Protein AF-U9U1D1-F1 (afdb_monomer_lite)

Foldseek 3Di:
DDDPPPPQDPVLVVLVCLLVLLQDPDPVSNLVSLVVLLVVLVVVDDPPAADAPVSLLVSLLSSLQSLLPDDDPDDDPVCVVVLLSSLSSLLSSLSNCLRYAQADEQVSLVSNVVSLVVLVVRQVVDPDDDVSSVVSSVSSVVSSVSRDYPCVCVVVCVVVVVVVVVVVVVVVVVVVVVVVVVVVVVVD

pLDDT: mean 71.26, std 18.59, range [31.02, 92.94]

Radius of gyration: 21.0 Å; chains: 1; bounding box: 55×70×43 Å

Organism: Rhizophagus irregularis (strain DAOM 181602 / DAOM 197198 / MUCL 43194) (NCBI:txid747089)

Sequence (188 aa):
MTSNIAILDPRSKKYHDILKLLADENCLAYNYALSETIRLMEDLVRPNERIEERHVIDFALKAAKSLSDYKWTHYNDSTIVQLELFLNAMSSVLCILSQSVDMIHSDTRVSLYKSVSKSWKVYRKSNYINANIMFRLREIRTCLRIIEDDQSNLENFVSTGSKVIETIYNVVNSEYLSALSSVTHVLN

Structure (mmCIF, N/CA/C/O backbone):
data_AF-U9U1D1-F1
#
_entry.id   AF-U9U1D1-F1
#
loop_
_atom_site.group_PDB
_atom_site.id
_atom_site.type_symbol
_atom_site.label_atom_id
_atom_site.label_alt_id
_atom_site.label_comp_id
_atom_site.label_asym_id
_atom_site.label_entity_id
_atom_site.label_seq_id
_atom_site.pdbx_PDB_ins_code
_atom_site.Cartn_x
_atom_site.Cartn_y
_atom_site.Cartn_z
_atom_site.occupancy
_atom_site.B_iso_or_equiv
_atom_site.auth_seq_id
_atom_site.auth_comp_id
_atom_site.auth_asym_id
_atom_site.auth_atom_id
_atom_site.pdbx_PDB_model_num
ATOM 1 N N . MET A 1 1 ? -37.366 -18.137 11.976 1.00 34.38 1 MET A N 1
ATOM 2 C CA . MET A 1 1 ? -36.183 -18.102 11.092 1.00 34.38 1 MET A CA 1
ATOM 3 C C . MET A 1 1 ? -36.099 -16.711 10.489 1.00 34.38 1 MET A C 1
ATOM 5 O O . MET A 1 1 ? -36.782 -16.432 9.517 1.00 34.38 1 MET A O 1
ATOM 9 N N . THR A 1 2 ? -35.366 -15.806 11.130 1.00 33.12 2 THR A N 1
ATOM 10 C CA . THR A 1 2 ? -35.134 -14.445 10.632 1.00 33.12 2 THR A CA 1
ATOM 11 C C . THR A 1 2 ? -33.755 -14.410 10.002 1.00 33.12 2 THR A C 1
ATOM 13 O O . THR A 1 2 ? -32.739 -14.471 10.690 1.00 33.12 2 THR A O 1
ATOM 16 N N . SER A 1 3 ? -33.740 -14.395 8.676 1.00 36.28 3 SER A N 1
ATOM 17 C CA . SER A 1 3 ? -32.545 -14.261 7.858 1.00 36.28 3 SER A CA 1
ATOM 18 C C . SER A 1 3 ? -31.899 -12.904 8.142 1.00 36.28 3 SER A C 1
ATOM 20 O O . SER A 1 3 ? -32.421 -11.870 7.730 1.00 36.28 3 SER A O 1
ATOM 22 N N . ASN A 1 4 ? -30.770 -12.904 8.852 1.00 36.38 4 ASN A N 1
ATOM 23 C CA . ASN A 1 4 ? -29.882 -11.749 8.954 1.00 36.38 4 ASN A CA 1
ATOM 24 C C . ASN A 1 4 ? -29.228 -11.523 7.586 1.00 36.38 4 ASN A C 1
ATOM 26 O O . ASN A 1 4 ? -28.117 -11.984 7.330 1.00 36.38 4 ASN A O 1
ATOM 30 N N . ILE A 1 5 ? -29.925 -10.833 6.685 1.00 41.53 5 ILE A N 1
ATOM 31 C CA . ILE A 1 5 ? -29.277 -10.211 5.534 1.00 41.53 5 ILE A CA 1
ATOM 32 C C . ILE A 1 5 ? -28.525 -9.014 6.108 1.00 41.53 5 ILE A C 1
ATOM 34 O O . ILE A 1 5 ? -29.099 -7.950 6.328 1.00 41.53 5 ILE A O 1
ATOM 38 N N . ALA A 1 6 ? -27.249 -9.224 6.430 1.00 45.34 6 ALA A N 1
ATOM 39 C CA . ALA A 1 6 ? -26.321 -8.144 6.704 1.00 45.34 6 ALA A CA 1
ATOM 40 C C . ALA A 1 6 ? -26.251 -7.285 5.437 1.00 45.34 6 ALA A C 1
ATOM 42 O O . ALA A 1 6 ? -25.592 -7.640 4.460 1.00 45.34 6 ALA A O 1
ATOM 43 N N . ILE A 1 7 ? -27.007 -6.190 5.424 1.00 42.88 7 ILE A N 1
ATOM 44 C CA . ILE A 1 7 ? -26.894 -5.153 4.407 1.00 42.88 7 ILE A CA 1
ATOM 45 C C . ILE A 1 7 ? -25.479 -4.596 4.578 1.00 42.88 7 ILE A C 1
ATOM 47 O O . ILE A 1 7 ? -25.229 -3.828 5.505 1.00 42.88 7 ILE A O 1
ATOM 51 N N . LEU A 1 8 ? -24.530 -5.048 3.749 1.00 46.59 8 LEU A N 1
ATOM 52 C CA . LEU A 1 8 ? -23.230 -4.394 3.649 1.00 46.59 8 LEU A CA 1
ATOM 53 C C . LEU A 1 8 ? -23.511 -2.932 3.303 1.00 46.59 8 LEU A C 1
ATOM 55 O O . LEU A 1 8 ? -24.065 -2.641 2.242 1.00 46.59 8 LEU A O 1
ATOM 59 N N . ASP A 1 9 ? -23.130 -2.031 4.204 1.00 58.59 9 ASP A N 1
ATOM 60 C CA . ASP A 1 9 ? -23.034 -0.601 3.935 1.00 58.59 9 ASP A CA 1
ATOM 61 C C . ASP A 1 9 ? -22.361 -0.410 2.557 1.00 58.59 9 ASP A C 1
ATOM 63 O O . ASP A 1 9 ? -21.303 -1.010 2.324 1.00 58.59 9 ASP A O 1
ATOM 67 N N . PRO A 1 10 ? -22.936 0.367 1.620 1.00 63.62 10 PRO A N 1
ATOM 68 C CA . PRO A 1 10 ? -22.348 0.621 0.305 1.00 63.62 10 PRO A CA 1
ATOM 69 C C . PRO A 1 10 ? -20.853 0.979 0.343 1.00 63.62 10 PRO A C 1
ATOM 71 O O . PRO A 1 10 ? -20.109 0.597 -0.564 1.00 63.62 10 PRO A O 1
ATOM 74 N N . ARG A 1 11 ? -20.386 1.649 1.410 1.00 68.75 11 ARG A N 1
ATOM 75 C CA . ARG A 1 11 ? -18.957 1.934 1.627 1.00 68.75 11 ARG A CA 1
ATOM 76 C C . ARG A 1 11 ? -18.140 0.684 1.943 1.00 68.75 11 ARG A C 1
ATOM 78 O O . ARG A 1 11 ? -17.070 0.496 1.371 1.00 68.75 11 ARG A O 1
ATOM 85 N N . SER A 1 12 ? -18.659 -0.200 2.792 1.00 72.44 12 SER A N 1
ATOM 86 C CA . SER A 1 12 ? -17.999 -1.462 3.152 1.00 72.44 12 SER A CA 1
ATOM 87 C C . SER A 1 12 ? -17.825 -2.394 1.949 1.00 72.44 12 SER A C 1
ATOM 89 O O . SER A 1 12 ? -16.756 -2.981 1.773 1.00 72.44 12 SER A O 1
ATOM 91 N N . LYS A 1 13 ? -18.829 -2.459 1.061 1.00 80.06 13 LYS A N 1
ATOM 92 C CA . LYS A 1 13 ? -18.725 -3.198 -0.203 1.00 80.06 13 LYS A CA 1
ATOM 93 C C . LYS A 1 13 ? -17.635 -2.604 -1.096 1.00 80.06 13 LYS A C 1
ATOM 95 O O . LYS A 1 13 ? -16.785 -3.337 -1.590 1.00 80.06 13 LYS A O 1
ATOM 100 N N . LYS A 1 14 ? -17.610 -1.274 -1.231 1.00 85.38 14 LYS A N 1
ATOM 101 C CA . LYS A 1 14 ? -16.593 -0.573 -2.023 1.00 85.38 14 LYS A CA 1
ATOM 102 C C . LYS A 1 14 ? -15.170 -0.846 -1.519 1.00 85.38 14 LYS A C 1
ATOM 104 O O . LYS A 1 14 ? -14.284 -1.106 -2.327 1.00 85.38 14 LYS A O 1
ATOM 109 N N . TYR A 1 15 ? -14.946 -0.829 -0.205 1.00 85.81 15 TYR A N 1
ATOM 110 C CA . TYR A 1 15 ? -13.643 -1.163 0.381 1.00 85.81 15 TYR A CA 1
ATOM 111 C C . TYR A 1 15 ? -13.229 -2.605 0.099 1.00 85.81 15 TYR A C 1
ATOM 113 O O . TYR A 1 15 ? -12.082 -2.853 -0.272 1.00 85.81 15 TYR A O 1
ATOM 121 N N . HIS A 1 16 ? -14.159 -3.552 0.225 1.00 85.75 16 HIS A N 1
ATOM 122 C CA . HIS A 1 16 ? -13.892 -4.953 -0.078 1.00 85.75 16 HIS A CA 1
ATOM 123 C C . HIS A 1 16 ? -13.504 -5.166 -1.549 1.00 85.75 16 HIS A C 1
ATOM 125 O O . HIS A 1 16 ? -12.510 -5.836 -1.831 1.00 85.75 16 HIS A O 1
ATOM 131 N N . ASP A 1 17 ? -14.243 -4.549 -2.475 1.00 87.94 17 ASP A N 1
ATOM 132 C CA . ASP A 1 17 ? -13.982 -4.655 -3.912 1.00 87.94 17 ASP A CA 1
ATOM 133 C C . ASP A 1 17 ? -12.592 -4.098 -4.268 1.00 87.94 17 ASP A C 1
ATOM 135 O O . ASP A 1 17 ? -11.840 -4.731 -5.007 1.00 87.94 17 ASP A O 1
ATOM 139 N N . ILE A 1 18 ? -12.195 -2.964 -3.679 1.00 90.06 18 ILE A N 1
ATOM 140 C CA . ILE A 1 18 ? -10.867 -2.371 -3.904 1.00 90.06 18 ILE A CA 1
ATOM 141 C C . ILE A 1 18 ? -9.751 -3.263 -3.358 1.00 90.06 18 ILE A C 1
ATOM 143 O O . ILE A 1 18 ? -8.759 -3.478 -4.050 1.00 90.06 18 ILE A O 1
ATOM 147 N N . LEU A 1 19 ? -9.904 -3.820 -2.151 1.00 88.44 19 LEU A N 1
ATOM 148 C CA . LEU A 1 19 ? -8.907 -4.735 -1.581 1.00 88.44 19 LEU A CA 1
ATOM 149 C C . LEU A 1 19 ? -8.706 -5.974 -2.455 1.00 88.44 19 LEU A C 1
ATOM 151 O O . LEU A 1 19 ? -7.576 -6.423 -2.630 1.00 88.44 19 LEU A O 1
ATOM 155 N N . LYS A 1 20 ? -9.787 -6.504 -3.034 1.00 88.44 20 LYS A N 1
ATOM 156 C CA . LYS A 1 20 ? -9.706 -7.634 -3.961 1.00 88.44 20 LYS A CA 1
ATOM 157 C C . LYS A 1 20 ? -8.903 -7.275 -5.213 1.00 88.44 20 LYS A C 1
ATOM 159 O O . LYS A 1 20 ? -8.076 -8.069 -5.643 1.00 88.44 20 LYS A O 1
ATOM 164 N N . LEU A 1 21 ? -9.112 -6.078 -5.761 1.00 87.62 21 LEU A N 1
ATOM 165 C CA . LEU A 1 21 ? -8.389 -5.599 -6.942 1.00 87.62 21 LEU A CA 1
ATOM 166 C C . LEU A 1 21 ? -6.920 -5.248 -6.638 1.00 87.62 21 LEU A C 1
ATOM 168 O O . LEU A 1 21 ? -6.070 -5.396 -7.509 1.00 87.62 21 LEU A O 1
ATOM 172 N N . LEU A 1 22 ? -6.588 -4.844 -5.404 1.00 85.00 22 LEU A N 1
ATOM 173 C CA . LEU A 1 22 ? -5.195 -4.661 -4.962 1.00 85.00 22 LEU A CA 1
ATOM 174 C C . LEU A 1 22 ? -4.413 -5.981 -4.872 1.00 85.00 22 LEU A C 1
ATOM 176 O O . LEU A 1 22 ? -3.184 -5.953 -4.891 1.00 85.00 22 LEU A O 1
ATOM 180 N N . ALA A 1 23 ? -5.106 -7.116 -4.764 1.00 81.38 23 ALA A N 1
ATOM 181 C CA . ALA A 1 23 ? -4.510 -8.450 -4.788 1.00 81.38 23 ALA A CA 1
ATOM 182 C C . ALA A 1 23 ? -4.478 -9.074 -6.198 1.00 81.38 23 ALA A C 1
ATOM 184 O O . ALA A 1 23 ? -3.972 -10.183 -6.355 1.00 81.38 23 ALA A O 1
ATOM 185 N N . ASP A 1 24 ? -5.031 -8.392 -7.205 1.00 78.62 24 ASP A N 1
ATOM 186 C CA . ASP A 1 24 ? -5.098 -8.885 -8.579 1.00 78.62 24 ASP A CA 1
ATOM 187 C C . ASP A 1 24 ? -3.742 -8.724 -9.289 1.00 78.62 24 ASP A C 1
ATOM 189 O O . ASP A 1 24 ? -3.047 -7.717 -9.134 1.00 78.62 24 ASP A O 1
ATOM 193 N N . GLU A 1 25 ? -3.362 -9.718 -10.090 1.00 73.81 25 GLU A N 1
ATOM 194 C CA . GLU A 1 25 ? -2.135 -9.691 -10.894 1.00 73.81 25 GLU A CA 1
ATOM 195 C C . GLU A 1 25 ? -2.295 -8.840 -12.169 1.00 73.81 25 GLU A C 1
ATOM 197 O O . GLU A 1 25 ? -1.311 -8.452 -12.806 1.00 73.81 25 GLU A O 1
ATOM 202 N N . ASN A 1 26 ? -3.533 -8.516 -12.554 1.00 80.38 26 ASN A N 1
ATOM 203 C CA . ASN A 1 26 ? -3.835 -7.661 -13.688 1.00 80.38 26 ASN A CA 1
ATOM 204 C C . ASN A 1 26 ? -3.443 -6.202 -13.401 1.00 80.38 26 ASN A C 1
ATOM 206 O O . ASN A 1 26 ? -4.062 -5.505 -12.599 1.00 80.38 26 ASN A O 1
ATOM 210 N N . CYS A 1 27 ? -2.455 -5.705 -14.147 1.00 75.31 27 CYS A N 1
ATOM 211 C CA . CYS A 1 27 ? -1.913 -4.352 -13.998 1.00 75.31 27 CYS A CA 1
ATOM 212 C C . CYS A 1 27 ? -2.971 -3.235 -14.133 1.00 75.31 27 CYS A C 1
ATOM 214 O O . CYS A 1 27 ? -2.897 -2.230 -13.428 1.00 75.31 27 CYS A O 1
ATOM 216 N N . LEU A 1 28 ? -3.980 -3.395 -15.000 1.00 82.06 28 LEU A N 1
ATOM 217 C CA . LEU A 1 28 ? -5.038 -2.393 -15.173 1.00 82.06 28 LEU A CA 1
ATOM 218 C C . LEU A 1 28 ? -5.961 -2.349 -13.947 1.00 82.06 28 LEU A C 1
ATOM 220 O O . LEU A 1 28 ? -6.244 -1.270 -13.427 1.00 82.06 28 LEU A O 1
ATOM 224 N N . ALA A 1 29 ? -6.398 -3.521 -13.480 1.00 84.50 29 ALA A N 1
ATOM 225 C CA . ALA A 1 29 ? -7.234 -3.654 -12.290 1.00 84.50 29 ALA A CA 1
ATOM 226 C C . ALA A 1 29 ? -6.513 -3.118 -11.046 1.00 84.50 29 ALA A C 1
ATOM 228 O O . ALA A 1 29 ? -7.088 -2.349 -10.275 1.00 84.50 29 ALA A O 1
ATOM 229 N N . TYR A 1 30 ? -5.227 -3.442 -10.917 1.00 85.31 30 TYR A N 1
ATOM 230 C CA . TYR A 1 30 ? -4.368 -2.944 -9.854 1.00 85.31 30 TYR A CA 1
ATOM 231 C C . TYR A 1 30 ? -4.235 -1.415 -9.886 1.00 85.31 30 TYR A C 1
ATOM 233 O O . TYR A 1 30 ? -4.456 -0.750 -8.875 1.00 85.31 30 TYR A O 1
ATOM 241 N N . ASN A 1 31 ? -3.951 -0.823 -11.051 1.00 87.06 31 ASN A N 1
ATOM 242 C CA . ASN A 1 31 ? -3.829 0.633 -11.184 1.00 87.06 31 ASN A CA 1
ATOM 243 C C . ASN A 1 31 ? -5.153 1.355 -10.884 1.00 87.06 31 ASN A C 1
ATOM 245 O O . ASN A 1 31 ? -5.149 2.406 -10.242 1.00 87.06 31 ASN A O 1
ATOM 249 N N . TYR A 1 32 ? -6.288 0.782 -11.296 1.00 89.31 32 TYR A N 1
ATOM 250 C CA . TYR A 1 32 ? -7.607 1.292 -10.919 1.00 89.31 32 TYR A CA 1
ATOM 251 C C . TYR A 1 32 ? -7.809 1.251 -9.396 1.00 89.31 32 TYR A C 1
ATOM 253 O O . TYR A 1 32 ? -8.233 2.242 -8.801 1.00 89.31 32 TYR A O 1
ATOM 261 N N . ALA A 1 33 ? -7.437 0.143 -8.750 1.00 91.00 33 ALA A N 1
ATOM 262 C CA . ALA A 1 33 ? -7.538 -0.009 -7.303 1.00 91.00 33 ALA A CA 1
ATOM 263 C C . ALA A 1 33 ? -6.659 0.996 -6.545 1.00 91.00 33 ALA A C 1
ATOM 265 O O . ALA A 1 33 ? -7.105 1.573 -5.551 1.00 91.00 33 ALA A O 1
ATOM 266 N N . LEU A 1 34 ? -5.440 1.262 -7.030 1.00 91.44 34 LEU A N 1
ATOM 267 C CA . LEU A 1 34 ? -4.572 2.311 -6.490 1.00 91.44 34 LEU A CA 1
ATOM 268 C C . LEU A 1 34 ? -5.231 3.691 -6.590 1.00 91.44 34 LEU A C 1
ATOM 270 O O . LEU A 1 34 ? -5.275 4.419 -5.600 1.00 91.44 34 LEU A O 1
ATOM 274 N N . SER A 1 35 ? -5.782 4.033 -7.758 1.00 92.56 35 SER A N 1
ATOM 275 C CA . SER A 1 35 ? -6.457 5.316 -7.981 1.00 92.56 35 SER A CA 1
ATOM 276 C C . SER A 1 35 ? -7.665 5.497 -7.061 1.00 92.56 35 SER A C 1
ATOM 278 O O . SER A 1 35 ? -7.824 6.552 -6.449 1.00 92.56 35 SER A O 1
ATOM 280 N N . GLU A 1 36 ? -8.512 4.474 -6.921 1.00 92.94 36 GLU A N 1
ATOM 281 C CA . GLU A 1 36 ? -9.663 4.549 -6.017 1.00 92.94 36 GLU A CA 1
ATOM 282 C C . GLU A 1 36 ? -9.245 4.592 -4.545 1.00 92.94 36 GLU A C 1
ATOM 284 O O . GLU A 1 36 ? -9.892 5.279 -3.756 1.00 92.94 36 GLU A O 1
ATOM 289 N N . THR A 1 37 ? -8.155 3.911 -4.177 1.00 92.12 37 THR A N 1
ATOM 290 C CA . THR A 1 37 ? -7.587 3.988 -2.824 1.00 92.12 37 THR A CA 1
ATOM 291 C C . THR A 1 37 ? -7.150 5.414 -2.506 1.00 92.12 37 THR A C 1
ATOM 293 O O . THR A 1 37 ? -7.519 5.929 -1.455 1.00 92.12 37 THR A O 1
ATOM 296 N N . ILE A 1 38 ? -6.424 6.074 -3.416 1.00 92.00 38 ILE A N 1
ATOM 297 C CA . ILE A 1 38 ? -6.016 7.480 -3.256 1.00 92.00 38 ILE A CA 1
ATOM 298 C C . ILE A 1 38 ? -7.247 8.357 -3.060 1.00 92.00 38 ILE A C 1
ATOM 300 O O . ILE A 1 38 ? -7.336 9.044 -2.048 1.00 92.00 38 ILE A O 1
ATOM 304 N N . ARG A 1 39 ? -8.219 8.266 -3.976 1.00 92.12 39 ARG A N 1
ATOM 305 C CA . ARG A 1 39 ? -9.435 9.085 -3.941 1.00 92.12 39 ARG A CA 1
ATOM 306 C C . ARG A 1 39 ? -10.174 8.935 -2.608 1.00 92.12 39 ARG A C 1
ATOM 308 O O . ARG A 1 39 ? -10.537 9.923 -1.989 1.00 92.12 39 ARG A O 1
ATOM 315 N N . LEU A 1 40 ? -10.364 7.699 -2.142 1.00 90.19 40 LEU A N 1
ATOM 316 C CA . LEU A 1 40 ? -11.044 7.430 -0.873 1.00 90.19 40 LEU A CA 1
ATOM 317 C C . LEU A 1 40 ? -10.276 7.936 0.344 1.00 90.19 40 LEU A C 1
ATOM 319 O O . LEU A 1 40 ? -10.904 8.389 1.292 1.00 90.19 40 LEU A O 1
ATOM 323 N N . MET A 1 41 ? -8.952 7.811 0.346 1.00 88.69 41 MET A N 1
ATOM 324 C CA . MET A 1 41 ? -8.129 8.243 1.473 1.00 88.69 41 MET A CA 1
ATOM 325 C C . MET A 1 41 ? -8.043 9.768 1.531 1.00 88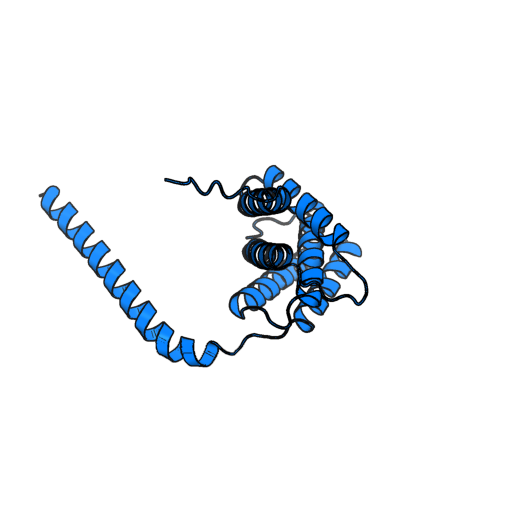.69 41 MET A C 1
ATOM 327 O O . MET A 1 41 ? -8.209 10.334 2.602 1.00 88.69 41 MET A O 1
ATOM 331 N N . GLU A 1 42 ? -7.838 10.436 0.394 1.00 87.50 42 GLU A N 1
ATOM 332 C CA . GLU A 1 42 ? -7.769 11.901 0.310 1.00 87.50 42 GLU A CA 1
ATOM 333 C C . GLU A 1 42 ? -9.091 12.568 0.708 1.00 87.50 42 GLU A C 1
ATOM 335 O O . GLU A 1 42 ? -9.061 13.549 1.448 1.00 87.50 42 GLU A O 1
ATOM 340 N N . ASP A 1 43 ? -10.237 11.987 0.326 1.00 86.19 43 ASP A N 1
ATOM 341 C CA . ASP A 1 43 ? -11.572 12.439 0.758 1.00 86.19 43 ASP A CA 1
ATOM 342 C C . ASP A 1 43 ? -11.743 12.408 2.298 1.00 86.19 43 ASP A C 1
ATOM 344 O O . ASP A 1 43 ? -12.631 13.066 2.846 1.00 86.19 43 ASP A O 1
ATOM 348 N N . LEU A 1 44 ? -10.919 11.623 3.004 1.00 84.06 44 LEU A N 1
ATOM 349 C CA . LEU A 1 44 ? -10.994 11.399 4.450 1.00 84.06 44 LEU A CA 1
ATOM 350 C C . LEU A 1 44 ? -9.904 12.125 5.244 1.00 84.06 44 LEU A C 1
ATOM 352 O O . LEU A 1 44 ? -9.972 12.129 6.472 1.00 84.06 44 LEU A O 1
ATOM 356 N N . VAL A 1 45 ? -8.913 12.738 4.589 1.00 77.50 45 VAL A N 1
ATOM 357 C CA . VAL A 1 45 ? -7.846 13.464 5.289 1.00 77.50 45 VAL A CA 1
ATOM 358 C C . VAL A 1 45 ? -8.434 14.699 5.962 1.00 77.50 45 VAL A C 1
ATOM 360 O O . VAL A 1 45 ? -8.950 15.602 5.302 1.00 77.50 45 VAL A O 1
ATOM 363 N N . ARG A 1 46 ? -8.301 14.770 7.288 1.00 74.88 46 ARG A N 1
ATOM 364 C CA . ARG A 1 46 ? -8.741 15.920 8.080 1.00 74.88 46 ARG A CA 1
ATOM 365 C C . ARG A 1 46 ? -7.573 16.504 8.867 1.00 74.88 46 ARG A C 1
ATOM 367 O O . ARG A 1 46 ? -6.919 15.778 9.615 1.00 74.88 46 ARG A O 1
ATOM 374 N N . PRO A 1 47 ? -7.269 17.805 8.723 1.00 73.88 47 PRO A N 1
ATOM 375 C CA . PRO A 1 47 ? -6.218 18.429 9.514 1.00 73.88 47 PRO A CA 1
ATOM 376 C C . PRO A 1 47 ? -6.569 18.388 11.007 1.00 73.88 47 PRO A C 1
ATOM 378 O O . PRO A 1 47 ? -7.600 18.915 11.408 1.00 73.88 47 PRO A O 1
ATOM 381 N N . ASN A 1 48 ? -5.680 17.820 11.825 1.00 70.00 48 ASN A N 1
ATOM 382 C CA . ASN A 1 48 ? -5.763 17.802 13.293 1.00 70.00 48 ASN A CA 1
ATOM 383 C C . ASN A 1 48 ? -6.970 17.061 13.903 1.00 70.00 48 ASN A C 1
ATOM 385 O O . ASN A 1 48 ? -7.216 17.205 15.099 1.00 70.00 48 ASN A O 1
ATOM 389 N N . GLU A 1 49 ? -7.692 16.249 13.128 1.00 80.19 49 GLU A N 1
ATOM 390 C CA . GLU A 1 49 ? -8.760 15.386 13.644 1.00 80.19 49 GLU A CA 1
ATOM 391 C C . GLU A 1 49 ? -8.315 13.924 13.627 1.00 80.19 49 GLU A C 1
ATOM 393 O O . GLU A 1 49 ? -7.779 13.433 12.633 1.00 80.19 49 GLU A O 1
ATOM 398 N N . ARG A 1 50 ? -8.551 13.219 14.739 1.00 80.44 50 ARG A N 1
ATOM 399 C CA . ARG A 1 50 ? -8.330 11.774 14.811 1.00 80.44 50 ARG A CA 1
ATOM 400 C C . ARG A 1 50 ? -9.446 11.069 14.047 1.00 80.44 50 ARG A C 1
ATOM 402 O O . ARG A 1 50 ? -10.623 11.370 14.242 1.00 80.44 50 ARG A O 1
ATOM 409 N N . ILE A 1 51 ? -9.088 10.112 13.201 1.00 81.50 51 ILE A N 1
ATOM 410 C CA . ILE A 1 51 ? -10.068 9.293 12.487 1.00 81.50 51 ILE A CA 1
ATOM 411 C C . ILE A 1 51 ? -10.397 8.078 13.356 1.00 81.50 51 ILE A C 1
ATOM 413 O O . ILE A 1 51 ? -9.530 7.261 13.655 1.00 81.50 51 ILE A O 1
ATOM 417 N N . GLU A 1 52 ? -11.662 7.954 13.758 1.00 78.75 52 GLU A N 1
ATOM 418 C CA . GLU A 1 52 ? -12.141 6.875 14.642 1.00 78.75 52 GLU A CA 1
ATOM 419 C C . GLU A 1 52 ? -13.031 5.850 13.915 1.00 78.75 52 GLU A C 1
ATOM 421 O O . GLU A 1 52 ? -13.455 4.837 14.480 1.00 78.75 52 GLU A O 1
ATOM 426 N N . GLU A 1 53 ? -13.323 6.093 12.636 1.00 82.12 53 GLU A N 1
ATOM 427 C CA . GLU A 1 53 ? -14.181 5.247 11.813 1.00 82.12 53 GLU A CA 1
ATOM 428 C C . GLU A 1 5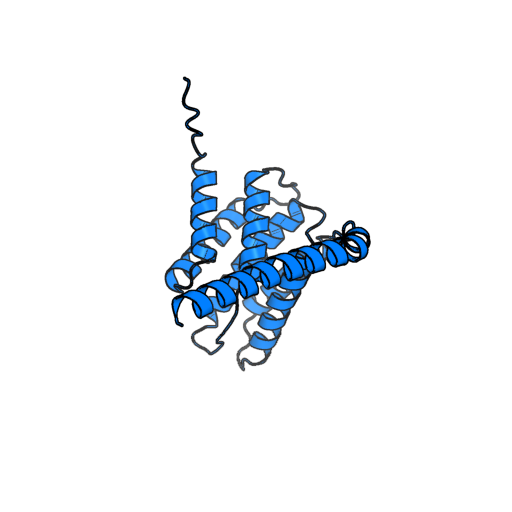3 ? -13.548 3.858 11.599 1.00 82.12 53 GLU A C 1
ATOM 430 O O . GLU A 1 53 ? -12.741 3.653 10.696 1.00 82.12 53 GLU A O 1
ATOM 435 N N . ARG A 1 54 ? -13.949 2.860 12.404 1.00 80.81 54 ARG A N 1
ATOM 436 C CA . ARG A 1 54 ? -13.366 1.496 12.387 1.00 80.81 54 ARG A CA 1
ATOM 437 C C . ARG A 1 54 ? -13.253 0.866 10.997 1.00 80.81 54 ARG A C 1
ATOM 439 O O . ARG A 1 54 ? -12.284 0.168 10.724 1.00 80.81 54 ARG A O 1
ATOM 446 N N . HIS A 1 55 ? -14.239 1.090 10.133 1.00 79.88 55 HIS A N 1
ATOM 447 C CA . HIS A 1 55 ? -14.271 0.541 8.778 1.00 79.88 55 HIS A CA 1
ATOM 448 C C . HIS A 1 55 ? -13.217 1.181 7.855 1.00 79.88 55 HIS A C 1
ATOM 450 O O . HIS A 1 55 ? -12.645 0.488 7.016 1.00 79.88 55 HIS A O 1
ATOM 456 N N . VAL A 1 56 ? -12.913 2.470 8.048 1.00 83.62 56 VAL A N 1
ATOM 457 C CA . VAL A 1 56 ? -11.818 3.179 7.367 1.00 83.62 56 VAL A CA 1
ATOM 458 C C . VAL A 1 56 ? -10.471 2.652 7.850 1.00 83.62 56 VAL A C 1
ATOM 460 O O . VAL A 1 56 ? -9.604 2.346 7.034 1.00 83.62 56 VAL A O 1
ATOM 463 N N . ILE A 1 57 ? -10.312 2.490 9.167 1.00 84.31 57 ILE A N 1
ATOM 464 C CA . ILE A 1 57 ? -9.073 1.992 9.781 1.00 84.31 57 ILE A CA 1
ATOM 465 C C . ILE A 1 57 ? -8.774 0.560 9.320 1.00 84.31 57 ILE A C 1
ATOM 467 O O . ILE A 1 57 ? -7.658 0.270 8.894 1.00 84.31 57 ILE A O 1
ATOM 471 N N . ASP A 1 58 ? -9.769 -0.332 9.353 1.00 85.00 58 ASP A N 1
ATOM 472 C CA . ASP A 1 58 ? -9.636 -1.720 8.890 1.00 85.00 58 ASP A CA 1
ATOM 473 C C . ASP A 1 58 ? -9.260 -1.791 7.402 1.00 85.00 58 ASP A C 1
ATOM 475 O O . ASP A 1 58 ? -8.350 -2.533 7.020 1.00 85.00 58 ASP A O 1
ATOM 479 N N . PHE A 1 59 ? -9.900 -0.970 6.563 1.00 87.56 59 PHE A N 1
ATOM 480 C CA . PHE A 1 59 ? -9.534 -0.857 5.154 1.00 87.56 59 PHE A CA 1
ATOM 481 C C . PHE A 1 59 ? -8.092 -0.362 4.983 1.00 87.56 59 PHE A C 1
ATOM 483 O O . PHE A 1 59 ? -7.326 -0.983 4.247 1.00 87.56 59 PHE A O 1
ATOM 490 N N . ALA A 1 60 ? -7.692 0.696 5.692 1.00 87.00 60 ALA A N 1
ATOM 491 C CA . ALA A 1 60 ? -6.346 1.257 5.612 1.00 87.00 60 ALA A CA 1
ATOM 492 C C . ALA A 1 60 ? -5.269 0.249 6.056 1.00 87.00 60 ALA A C 1
ATOM 494 O O . ALA A 1 60 ? -4.247 0.113 5.385 1.00 87.00 60 ALA A O 1
ATOM 495 N N . LEU A 1 61 ? -5.508 -0.526 7.120 1.00 86.00 61 LEU A N 1
ATOM 496 C CA . LEU A 1 61 ? -4.595 -1.584 7.569 1.00 86.00 61 LEU A CA 1
ATOM 497 C C . LEU A 1 61 ? -4.439 -2.691 6.514 1.00 86.00 61 LEU A C 1
ATOM 499 O O . LEU A 1 61 ? -3.318 -3.096 6.194 1.00 86.00 61 LEU A O 1
ATOM 503 N N . LYS A 1 62 ? -5.549 -3.158 5.930 1.00 88.31 62 LYS A N 1
ATOM 504 C CA . LYS A 1 62 ? -5.538 -4.194 4.881 1.00 88.31 62 LYS A CA 1
ATOM 505 C C . LYS A 1 62 ? -4.900 -3.700 3.582 1.00 88.31 62 LYS A C 1
ATOM 507 O O . LYS A 1 62 ? -4.138 -4.438 2.950 1.00 88.31 62 LYS A O 1
ATOM 512 N N . ALA A 1 63 ? -5.158 -2.451 3.203 1.00 88.50 63 ALA A N 1
ATOM 513 C CA . ALA A 1 63 ? -4.534 -1.811 2.053 1.00 88.50 63 ALA A CA 1
ATOM 514 C C . ALA A 1 63 ? -3.024 -1.653 2.278 1.00 88.50 63 ALA A C 1
ATOM 516 O O . ALA A 1 63 ? -2.241 -2.046 1.418 1.00 88.50 63 ALA A O 1
ATOM 517 N N . ALA A 1 64 ? -2.597 -1.184 3.456 1.00 87.62 64 ALA A N 1
ATOM 518 C CA . ALA A 1 64 ? -1.183 -1.067 3.809 1.00 87.62 64 ALA A CA 1
ATOM 519 C C . ALA A 1 64 ? -0.465 -2.417 3.724 1.00 87.62 64 ALA A C 1
ATOM 521 O O . ALA A 1 64 ? 0.625 -2.501 3.157 1.00 87.62 64 ALA A O 1
ATOM 522 N N . LYS A 1 65 ? -1.095 -3.489 4.221 1.00 87.31 65 LYS A N 1
ATOM 523 C CA . LYS A 1 65 ? -0.553 -4.845 4.109 1.00 87.31 65 LYS A CA 1
ATOM 524 C C . LYS A 1 65 ? -0.403 -5.274 2.646 1.00 87.31 65 LYS A C 1
ATOM 526 O O . LYS A 1 65 ? 0.696 -5.652 2.243 1.00 87.31 65 LYS A O 1
ATOM 531 N N . SER A 1 66 ? -1.452 -5.112 1.842 1.00 87.69 66 SER A N 1
ATOM 532 C CA . SER A 1 66 ? -1.448 -5.462 0.412 1.00 87.69 66 SER A CA 1
ATOM 533 C C . SER A 1 66 ? -0.375 -4.691 -0.371 1.00 87.69 66 SER A C 1
ATOM 535 O O . SER A 1 66 ? 0.393 -5.275 -1.133 1.00 87.69 66 SER A O 1
ATOM 537 N N . LEU A 1 67 ? -0.251 -3.383 -0.126 1.00 87.69 67 LEU A N 1
ATOM 538 C CA . LEU A 1 67 ? 0.774 -2.531 -0.738 1.00 87.69 67 LEU A CA 1
ATOM 539 C C . LEU A 1 67 ? 2.191 -2.904 -0.280 1.00 87.69 67 LEU A C 1
ATOM 541 O O . LEU A 1 67 ? 3.143 -2.809 -1.057 1.00 87.69 67 LEU A O 1
ATOM 545 N N . SER A 1 68 ? 2.354 -3.330 0.975 1.00 85.06 68 SER A N 1
ATOM 546 C CA . SER A 1 68 ? 3.651 -3.760 1.505 1.00 85.06 68 SER A CA 1
ATOM 547 C C . SER A 1 68 ? 4.144 -5.060 0.866 1.00 85.06 68 SER A C 1
ATOM 549 O O . SER A 1 68 ? 5.335 -5.190 0.586 1.00 85.06 68 SER A O 1
ATOM 551 N N . ASP A 1 69 ? 3.223 -5.980 0.574 1.00 83.12 69 ASP A N 1
ATOM 552 C CA . ASP A 1 69 ? 3.531 -7.302 0.029 1.00 83.12 69 ASP A CA 1
ATOM 553 C C . ASP A 1 69 ? 3.711 -7.283 -1.504 1.00 83.12 69 ASP A C 1
ATOM 555 O O . ASP A 1 69 ? 4.174 -8.267 -2.090 1.00 83.12 69 ASP A O 1
ATOM 559 N N . TYR A 1 70 ? 3.410 -6.155 -2.162 1.00 78.62 70 TYR A N 1
ATOM 560 C CA . TYR A 1 70 ? 3.519 -6.012 -3.612 1.00 78.62 70 TYR A CA 1
ATOM 561 C C . TYR A 1 70 ? 4.957 -6.217 -4.117 1.00 78.62 70 TYR A C 1
ATOM 563 O O . TYR A 1 70 ? 5.908 -5.491 -3.787 1.00 78.62 70 TYR A O 1
ATOM 571 N N . LYS A 1 71 ? 5.128 -7.221 -4.982 1.00 72.62 71 LYS A N 1
ATOM 572 C CA . LYS A 1 71 ? 6.422 -7.586 -5.558 1.00 72.62 71 LYS A CA 1
ATOM 573 C C . LYS A 1 71 ? 6.678 -6.802 -6.840 1.00 72.62 71 LYS A C 1
ATOM 575 O O . LYS A 1 71 ? 6.351 -7.246 -7.929 1.00 72.62 71 LYS A O 1
ATOM 580 N N . TRP A 1 72 ? 7.393 -5.688 -6.723 1.00 67.88 72 TRP A N 1
ATOM 581 C CA . TRP A 1 72 ? 7.946 -4.990 -7.890 1.00 67.88 72 TRP A CA 1
ATOM 582 C C . TRP A 1 72 ? 8.902 -5.893 -8.692 1.00 67.88 72 TRP A C 1
ATOM 584 O O . TRP A 1 72 ? 9.993 -6.206 -8.203 1.00 67.88 72 TRP A O 1
ATOM 594 N N . THR A 1 73 ? 8.513 -6.322 -9.891 1.00 56.44 73 THR A N 1
ATOM 595 C CA . THR A 1 73 ? 9.324 -7.197 -10.760 1.00 56.44 73 THR A CA 1
ATOM 596 C C . THR A 1 73 ? 10.134 -6.421 -11.799 1.00 56.44 73 THR A C 1
ATOM 598 O O . THR A 1 73 ? 11.281 -6.786 -12.050 1.00 56.44 73 THR A O 1
ATOM 601 N N . HIS A 1 74 ? 9.617 -5.305 -12.325 1.00 55.22 74 HIS A N 1
ATOM 602 C CA . HIS A 1 74 ? 10.302 -4.492 -13.334 1.00 55.22 74 HIS A CA 1
ATOM 603 C C . HIS A 1 74 ? 10.202 -2.994 -13.030 1.00 55.22 74 HIS A C 1
ATOM 605 O O . HIS A 1 74 ? 9.154 -2.510 -12.611 1.00 55.22 74 HIS A O 1
ATOM 611 N N . TYR A 1 75 ? 11.309 -2.273 -13.239 1.00 55.12 75 TYR A N 1
ATOM 612 C CA . TYR A 1 75 ? 11.328 -0.814 -13.269 1.00 55.12 75 TYR A CA 1
ATOM 613 C C . TYR A 1 75 ? 12.184 -0.326 -14.432 1.00 55.12 75 TYR A C 1
ATOM 615 O O . TYR A 1 75 ? 13.400 -0.516 -14.446 1.00 55.12 75 TYR A O 1
ATOM 623 N N . ASN A 1 76 ? 11.523 0.278 -15.403 1.00 57.75 76 ASN A N 1
ATOM 624 C CA . ASN A 1 76 ? 12.103 0.984 -16.536 1.00 57.75 76 ASN A CA 1
ATOM 625 C C . ASN A 1 76 ? 11.295 2.270 -16.788 1.00 57.75 76 ASN A C 1
ATOM 627 O O . ASN A 1 76 ? 10.314 2.549 -16.088 1.00 57.75 76 ASN A O 1
ATOM 631 N N . ASP A 1 77 ? 11.683 3.032 -17.806 1.00 60.84 77 ASP A N 1
ATOM 632 C CA . ASP A 1 77 ? 11.080 4.332 -18.118 1.00 60.84 77 ASP A CA 1
ATOM 633 C C . ASP A 1 77 ? 9.554 4.266 -18.328 1.00 60.84 77 ASP A C 1
ATOM 635 O O . ASP A 1 77 ? 8.848 5.221 -18.009 1.00 60.84 77 ASP A O 1
ATOM 639 N N . SER A 1 78 ? 9.003 3.118 -18.749 1.00 65.19 78 SER A N 1
ATOM 640 C CA . SER A 1 78 ? 7.555 2.930 -18.932 1.00 65.19 78 SER A CA 1
ATOM 641 C C . SER A 1 78 ? 6.776 2.629 -17.642 1.00 65.19 78 SER A C 1
ATOM 643 O O . SER A 1 78 ? 5.552 2.550 -17.675 1.00 65.19 78 SER A O 1
ATOM 645 N N . THR A 1 79 ? 7.451 2.470 -16.499 1.00 72.50 79 THR A N 1
ATOM 646 C CA . THR A 1 79 ? 6.829 2.134 -15.195 1.00 72.50 79 THR A CA 1
ATOM 647 C C . THR A 1 79 ? 6.925 3.255 -14.156 1.00 72.50 79 THR A C 1
ATOM 649 O O . THR A 1 79 ? 6.388 3.122 -13.056 1.00 72.50 79 THR A O 1
ATOM 652 N N . ILE A 1 80 ? 7.557 4.387 -14.494 1.00 75.19 80 ILE A N 1
ATOM 653 C CA . ILE A 1 80 ? 7.735 5.535 -13.584 1.00 75.19 80 ILE A CA 1
ATOM 654 C C . ILE A 1 80 ? 6.384 6.053 -13.075 1.00 75.19 80 ILE A C 1
ATOM 656 O O . ILE A 1 80 ? 6.218 6.274 -11.877 1.00 75.19 80 ILE A O 1
ATOM 660 N N . VAL A 1 81 ? 5.403 6.186 -13.971 1.00 77.31 81 VAL A N 1
ATOM 661 C CA . VAL A 1 81 ? 4.049 6.655 -13.627 1.00 77.31 81 VAL A CA 1
ATOM 662 C C . VAL A 1 81 ? 3.351 5.682 -12.675 1.00 77.31 81 VAL A C 1
ATOM 664 O O . VAL A 1 81 ? 2.678 6.104 -11.738 1.00 77.31 81 VAL A O 1
ATOM 667 N N . GLN A 1 82 ? 3.554 4.376 -12.863 1.00 81.94 82 GLN A N 1
ATOM 668 C CA . GLN A 1 82 ? 2.999 3.362 -11.968 1.00 81.94 82 GLN A CA 1
ATOM 669 C C . GLN A 1 82 ? 3.635 3.434 -10.576 1.00 81.94 82 GLN A C 1
ATOM 671 O O . GLN A 1 82 ? 2.935 3.292 -9.575 1.00 81.94 82 GLN A O 1
ATOM 676 N N . LEU A 1 83 ? 4.946 3.689 -10.494 1.00 83.31 83 LEU A N 1
ATOM 677 C CA . LEU A 1 83 ? 5.618 3.908 -9.215 1.00 83.31 83 LEU A CA 1
ATOM 678 C C . LEU A 1 83 ? 5.080 5.157 -8.510 1.00 83.31 83 LEU A C 1
ATOM 680 O O . LEU A 1 83 ? 4.819 5.105 -7.312 1.00 83.31 83 LEU A O 1
ATOM 684 N N . GLU A 1 84 ? 4.890 6.261 -9.231 1.00 86.00 84 GLU A N 1
ATOM 685 C CA . GLU A 1 84 ? 4.310 7.481 -8.663 1.00 86.00 84 GLU A CA 1
ATOM 686 C C . GLU A 1 84 ? 2.897 7.229 -8.117 1.00 86.00 84 GLU A C 1
ATOM 688 O O . GLU A 1 84 ? 2.612 7.576 -6.971 1.00 86.00 84 GLU A O 1
ATOM 693 N N . LEU A 1 85 ? 2.051 6.533 -8.883 1.00 88.44 85 LEU A N 1
ATOM 694 C CA . LEU A 1 85 ? 0.702 6.161 -8.457 1.00 88.44 85 LEU A CA 1
ATOM 695 C C . LEU A 1 85 ? 0.714 5.268 -7.207 1.00 88.44 85 LEU A C 1
ATOM 697 O O . LEU A 1 85 ? -0.020 5.517 -6.253 1.00 88.44 85 LEU A O 1
ATOM 701 N N . PHE A 1 86 ? 1.578 4.254 -7.177 1.00 89.50 86 PHE A N 1
ATOM 702 C CA . PHE A 1 86 ? 1.726 3.378 -6.018 1.00 89.50 86 PHE A CA 1
ATOM 703 C C . PHE A 1 86 ? 2.191 4.134 -4.771 1.00 89.50 86 PHE A C 1
ATOM 705 O O . PHE A 1 86 ? 1.659 3.923 -3.681 1.00 89.50 86 PHE A O 1
ATOM 712 N N . LEU A 1 87 ? 3.177 5.021 -4.916 1.00 89.75 87 LEU A N 1
ATOM 713 C CA . LEU A 1 87 ? 3.692 5.811 -3.800 1.00 89.75 87 LEU A CA 1
ATOM 714 C C . LEU A 1 87 ? 2.653 6.808 -3.291 1.00 89.75 87 LEU A C 1
ATOM 716 O O . LEU A 1 87 ? 2.562 7.001 -2.082 1.00 89.75 87 LEU A O 1
ATOM 720 N N . ASN A 1 88 ? 1.841 7.391 -4.175 1.00 91.19 88 ASN A N 1
ATOM 721 C CA . ASN A 1 88 ? 0.704 8.212 -3.770 1.00 91.19 88 ASN A CA 1
ATOM 722 C C . ASN A 1 88 ? -0.281 7.391 -2.927 1.00 91.19 88 ASN A C 1
ATOM 724 O O . ASN A 1 88 ? -0.596 7.794 -1.812 1.00 91.19 88 ASN A O 1
ATOM 728 N N . ALA A 1 89 ? -0.685 6.206 -3.395 1.00 91.81 89 ALA A N 1
ATOM 729 C CA . ALA A 1 89 ? -1.604 5.339 -2.654 1.00 91.81 89 ALA A CA 1
ATOM 730 C C . ALA A 1 89 ? -1.045 4.930 -1.284 1.00 91.81 89 ALA A C 1
ATOM 732 O O . ALA A 1 89 ? -1.738 5.028 -0.272 1.00 91.81 89 ALA A O 1
ATOM 733 N N . MET A 1 90 ? 0.226 4.521 -1.234 1.00 91.44 90 MET A N 1
ATOM 734 C CA . MET A 1 90 ? 0.894 4.163 0.017 1.00 91.44 90 MET A CA 1
ATOM 735 C C . MET A 1 90 ? 0.978 5.352 0.976 1.00 91.44 90 MET A C 1
ATOM 737 O O . MET A 1 90 ? 0.758 5.177 2.173 1.00 91.44 90 MET A O 1
ATOM 741 N N . SER A 1 91 ? 1.267 6.549 0.464 1.00 90.69 91 SER A N 1
ATOM 742 C CA . SER A 1 91 ? 1.319 7.757 1.282 1.00 90.69 91 SER A CA 1
ATOM 743 C C . SER A 1 91 ? -0.044 8.098 1.877 1.00 90.69 91 SER A C 1
ATOM 745 O O . SER A 1 91 ? -0.150 8.264 3.090 1.00 90.69 91 SER A O 1
ATOM 747 N N . SER A 1 92 ? -1.106 8.109 1.065 1.00 91.19 92 SER A N 1
ATOM 748 C CA . SER A 1 92 ? -2.457 8.432 1.535 1.00 91.19 92 SER A CA 1
ATOM 749 C C . SER A 1 92 ? -2.947 7.433 2.586 1.00 91.19 92 SER A C 1
ATOM 751 O O . SER A 1 92 ? -3.455 7.839 3.628 1.00 91.19 92 SER A O 1
ATOM 753 N N . VAL A 1 93 ? -2.718 6.131 2.375 1.00 91.38 93 VAL A N 1
ATOM 754 C CA . VAL A 1 93 ? -3.060 5.091 3.361 1.00 91.38 93 VAL A CA 1
ATOM 755 C C . VAL A 1 93 ? -2.300 5.292 4.675 1.00 91.38 93 VAL A C 1
ATOM 757 O O . VAL A 1 93 ? -2.893 5.226 5.750 1.00 91.38 93 VAL A O 1
ATOM 760 N N . LEU A 1 94 ? -0.991 5.554 4.614 1.00 89.75 94 LEU A N 1
ATOM 761 C CA . LEU A 1 94 ? -0.181 5.747 5.818 1.00 89.75 94 LEU A CA 1
ATOM 762 C C . LEU A 1 94 ? -0.484 7.059 6.540 1.00 89.75 94 LEU A C 1
ATOM 764 O O . LEU A 1 94 ? -0.367 7.103 7.761 1.00 89.75 94 LEU A O 1
ATOM 768 N N . CYS A 1 95 ? -0.898 8.097 5.816 1.00 88.69 95 CYS A N 1
ATOM 769 C CA . CYS A 1 95 ? -1.376 9.342 6.402 1.00 88.69 95 CYS A CA 1
ATOM 770 C C . CYS A 1 95 ? -2.614 9.079 7.268 1.00 88.69 95 CYS A C 1
ATOM 772 O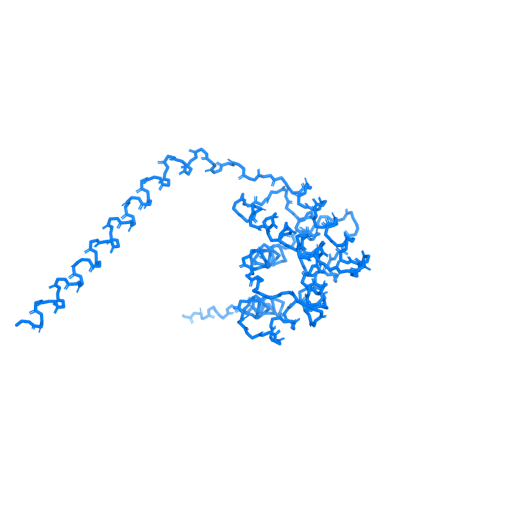 O . CYS A 1 95 ? -2.613 9.409 8.455 1.00 88.69 95 CYS A O 1
ATOM 774 N N . ILE A 1 96 ? -3.607 8.368 6.723 1.00 87.56 96 ILE A N 1
ATOM 775 C CA . ILE A 1 96 ? -4.812 7.977 7.465 1.00 87.56 96 ILE A CA 1
ATOM 776 C C . ILE A 1 96 ? -4.458 7.102 8.667 1.00 87.56 96 ILE A C 1
ATOM 778 O O . ILE A 1 96 ? -4.922 7.373 9.772 1.00 87.56 96 ILE A O 1
ATOM 782 N N . LEU A 1 97 ? -3.578 6.108 8.504 1.00 86.25 97 LEU A N 1
ATOM 783 C CA . LEU A 1 97 ? -3.124 5.293 9.635 1.00 86.25 97 LEU A CA 1
ATOM 784 C C . LEU A 1 97 ? -2.434 6.138 10.712 1.00 86.25 97 LEU A C 1
ATOM 786 O O . LEU A 1 97 ? -2.771 5.988 11.878 1.00 86.25 97 LEU A O 1
ATOM 790 N N . SER A 1 98 ? -1.561 7.079 10.347 1.00 83.88 98 SER A N 1
ATOM 791 C CA . SER A 1 98 ? -0.889 7.955 11.321 1.00 83.88 98 SER A CA 1
ATOM 792 C C . SER A 1 98 ? -1.834 8.891 12.083 1.00 83.88 98 SER A C 1
ATOM 794 O O . SER A 1 98 ? -1.484 9.359 13.160 1.00 83.88 98 SER A O 1
ATOM 796 N N . GLN A 1 99 ? -3.031 9.150 11.544 1.00 84.81 99 GLN A N 1
ATOM 797 C CA . GLN A 1 99 ? -4.093 9.918 12.205 1.00 84.81 99 GLN A CA 1
ATOM 798 C C . GLN A 1 99 ? -5.073 9.039 12.991 1.00 84.81 99 GLN A C 1
ATOM 800 O O . GLN A 1 99 ? -5.909 9.563 13.722 1.00 84.81 99 GLN A O 1
ATOM 805 N N . SER A 1 100 ? -5.022 7.718 12.819 1.00 80.19 100 SER A N 1
ATOM 806 C CA . SER A 1 100 ? -6.027 6.797 13.363 1.00 80.19 100 SER A CA 1
ATOM 807 C C . SER A 1 100 ? -5.464 5.886 14.448 1.00 80.19 100 SER A C 1
ATOM 809 O O . SER A 1 100 ? -6.110 5.655 15.472 1.00 80.19 100 SER A O 1
ATOM 811 N N . VAL A 1 101 ? -4.263 5.353 14.225 1.00 79.94 101 VAL A N 1
ATOM 812 C CA . VAL A 1 101 ? -3.652 4.313 15.050 1.00 79.94 101 VAL A CA 1
ATOM 813 C C . VAL A 1 101 ? -2.309 4.770 15.590 1.00 79.94 101 VAL A C 1
ATOM 815 O O . VAL A 1 101 ? -1.498 5.349 14.872 1.00 79.94 101 VAL A O 1
ATOM 818 N N . ASP A 1 102 ? -2.072 4.450 16.857 1.00 74.62 102 ASP A N 1
ATOM 819 C CA . ASP A 1 102 ? -0.799 4.749 17.508 1.00 74.62 102 ASP A CA 1
ATOM 820 C C . ASP A 1 102 ? 0.263 3.707 17.115 1.00 74.62 102 ASP A C 1
ATOM 822 O O . ASP A 1 102 ? 1.444 4.025 17.009 1.00 74.62 102 ASP A O 1
ATOM 826 N N . MET A 1 103 ? -0.158 2.468 16.826 1.00 75.69 103 MET A N 1
ATOM 827 C CA . MET A 1 103 ? 0.731 1.336 16.553 1.00 75.69 103 MET A CA 1
ATOM 828 C C . MET A 1 103 ? 0.215 0.468 15.401 1.00 75.69 103 MET A C 1
ATOM 830 O O . MET A 1 103 ? -0.993 0.316 15.201 1.00 75.69 103 MET A O 1
ATOM 834 N N . ILE A 1 104 ? 1.140 -0.147 14.661 1.00 77.81 104 ILE A N 1
ATOM 835 C CA . ILE A 1 104 ? 0.843 -1.208 13.686 1.00 77.81 104 ILE A CA 1
ATOM 836 C C . ILE A 1 104 ? 1.703 -2.438 13.968 1.00 77.81 104 ILE A C 1
ATOM 838 O O . ILE A 1 104 ? 2.796 -2.334 14.522 1.00 77.81 104 ILE A O 1
ATOM 842 N N . HIS A 1 105 ? 1.228 -3.604 13.526 1.00 76.62 105 HIS A N 1
ATOM 843 C CA . HIS A 1 105 ? 1.952 -4.863 13.687 1.00 76.62 105 HIS A CA 1
ATOM 844 C C . HIS A 1 105 ? 3.362 -4.787 13.077 1.00 76.62 105 HIS A C 1
ATOM 846 O O . HIS A 1 105 ? 3.529 -4.381 11.918 1.00 76.62 105 HIS A O 1
ATOM 852 N N . SER A 1 106 ? 4.360 -5.241 13.837 1.00 73.62 106 SER A N 1
ATOM 853 C CA . SER A 1 106 ? 5.787 -5.166 13.497 1.00 73.62 106 SER A CA 1
ATOM 854 C C . SER A 1 106 ? 6.112 -5.754 12.116 1.00 73.62 106 SER A C 1
ATOM 856 O O . SER A 1 106 ? 6.752 -5.093 11.297 1.00 73.62 106 SER A O 1
ATOM 858 N N . ASP A 1 107 ? 5.590 -6.939 11.786 1.00 75.44 107 ASP A N 1
ATOM 859 C CA . ASP A 1 107 ? 5.761 -7.560 10.460 1.00 75.44 107 ASP A CA 1
ATOM 860 C C . ASP A 1 107 ? 5.283 -6.678 9.296 1.00 75.44 107 ASP A C 1
ATOM 862 O O . ASP A 1 107 ? 5.976 -6.537 8.282 1.00 75.44 107 ASP A O 1
ATOM 866 N N . THR A 1 108 ? 4.115 -6.046 9.438 1.00 76.56 108 THR A N 1
ATOM 867 C CA . THR A 1 108 ? 3.571 -5.125 8.430 1.00 76.56 108 THR A CA 1
ATOM 868 C C . THR A 1 108 ? 4.455 -3.888 8.315 1.00 76.56 108 THR A C 1
ATOM 870 O O . THR A 1 108 ? 4.801 -3.479 7.206 1.00 76.56 108 THR A O 1
ATOM 873 N N . ARG A 1 109 ? 4.908 -3.331 9.445 1.00 78.31 109 ARG A N 1
ATOM 874 C CA . ARG A 1 109 ? 5.824 -2.182 9.480 1.00 78.31 109 ARG A CA 1
ATOM 875 C C . ARG A 1 109 ? 7.156 -2.483 8.792 1.00 78.31 109 ARG A C 1
ATOM 877 O O . ARG A 1 109 ? 7.627 -1.693 7.973 1.00 78.31 109 ARG A O 1
ATOM 884 N N . VAL A 1 110 ? 7.749 -3.642 9.071 1.00 81.81 110 VAL A N 1
ATOM 885 C CA . VAL A 1 110 ? 8.986 -4.109 8.429 1.00 81.81 110 VAL A CA 1
ATOM 886 C C . VAL A 1 110 ? 8.779 -4.296 6.926 1.00 81.81 110 VAL A C 1
ATOM 888 O O . VAL A 1 110 ? 9.633 -3.880 6.137 1.00 81.81 110 VAL A O 1
ATOM 891 N N . SER A 1 111 ? 7.652 -4.884 6.511 1.00 83.38 111 SER A N 1
ATOM 892 C CA . SER A 1 111 ? 7.307 -5.049 5.093 1.00 83.38 111 SER A CA 1
ATOM 893 C C . SER A 1 111 ? 7.177 -3.694 4.383 1.00 83.38 111 SER A C 1
ATOM 895 O O . SER A 1 111 ? 7.784 -3.480 3.330 1.00 83.38 111 SER A O 1
ATOM 897 N N . LEU A 1 112 ? 6.507 -2.721 5.009 1.00 84.12 112 LEU A N 1
ATOM 898 C CA . LEU A 1 112 ? 6.383 -1.350 4.503 1.00 84.12 112 LEU A CA 1
ATOM 899 C C . LEU A 1 112 ? 7.753 -0.682 4.336 1.00 84.12 112 LEU A C 1
ATOM 901 O O . LEU A 1 112 ? 8.066 -0.179 3.255 1.00 84.12 112 LEU A O 1
ATOM 905 N N . TYR A 1 113 ? 8.625 -0.748 5.347 1.00 82.38 113 TYR A N 1
ATOM 906 C CA . TYR A 1 113 ? 9.986 -0.213 5.232 1.00 82.38 113 TYR A CA 1
ATOM 907 C C . TYR A 1 113 ? 10.797 -0.888 4.118 1.00 82.38 113 TYR A C 1
ATOM 909 O O . TYR A 1 113 ? 11.554 -0.209 3.412 1.00 82.38 113 TYR A O 1
ATOM 917 N N . LYS A 1 114 ? 10.643 -2.205 3.922 1.00 84.75 114 LYS A N 1
ATOM 918 C CA . LYS A 1 114 ? 11.288 -2.941 2.822 1.00 84.75 114 LYS A CA 1
ATOM 919 C C . LYS A 1 114 ? 10.766 -2.481 1.457 1.00 84.75 114 LYS A C 1
ATOM 921 O O . LYS A 1 114 ? 11.581 -2.224 0.568 1.00 84.75 114 LYS A O 1
ATOM 926 N N . SER A 1 115 ? 9.451 -2.318 1.305 1.00 83.00 115 SER A N 1
ATOM 927 C CA . SER A 1 115 ? 8.805 -1.844 0.071 1.00 83.00 115 SER A CA 1
ATOM 928 C C . SER A 1 115 ? 9.249 -0.420 -0.299 1.00 83.00 115 SER A C 1
ATOM 930 O O . SER A 1 115 ? 9.708 -0.163 -1.418 1.00 83.00 115 SER A O 1
ATOM 932 N N . VAL A 1 116 ? 9.274 0.489 0.678 1.00 83.31 116 VAL A N 1
ATOM 933 C CA . VAL A 1 116 ? 9.778 1.866 0.517 1.00 83.31 116 VAL A CA 1
ATOM 934 C C . VAL A 1 116 ? 11.266 1.882 0.173 1.00 83.31 116 VAL A C 1
ATOM 936 O O . VAL A 1 116 ? 11.699 2.604 -0.725 1.00 83.31 116 VAL A O 1
ATOM 939 N N . SER A 1 117 ? 12.072 1.052 0.837 1.00 82.50 117 SER A N 1
ATOM 940 C CA . SER A 1 117 ? 13.505 0.933 0.541 1.00 82.50 117 SER A CA 1
ATOM 941 C C . SER A 1 117 ? 13.761 0.415 -0.875 1.00 82.50 117 SER A C 1
ATOM 943 O O . SER A 1 117 ? 14.695 0.870 -1.540 1.00 82.50 117 SER A O 1
ATOM 945 N N . LYS A 1 118 ? 12.935 -0.520 -1.359 1.00 82.00 118 LYS A N 1
ATOM 946 C CA . LYS A 1 118 ? 12.990 -1.008 -2.740 1.00 82.00 118 LYS A CA 1
ATOM 947 C C . LYS A 1 118 ? 12.653 0.117 -3.718 1.00 82.00 118 LYS A C 1
ATOM 949 O O . LYS A 1 118 ? 13.443 0.358 -4.625 1.00 82.00 118 LYS A O 1
ATOM 954 N N . SER A 1 119 ? 11.585 0.868 -3.459 1.00 79.38 119 SER A N 1
ATOM 955 C CA . SER A 1 119 ? 11.192 2.047 -4.244 1.00 79.38 119 SER A CA 1
ATOM 956 C C . SER A 1 119 ? 12.301 3.112 -4.298 1.00 79.38 119 SER A C 1
ATOM 958 O O . SER A 1 119 ? 12.629 3.615 -5.367 1.00 79.38 119 SER A O 1
ATOM 960 N N . TRP A 1 120 ? 12.989 3.377 -3.180 1.00 81.12 120 TRP A N 1
ATOM 961 C CA . TRP A 1 120 ? 14.168 4.258 -3.134 1.00 81.12 120 TRP A CA 1
ATOM 962 C C . TRP A 1 120 ? 15.350 3.757 -3.967 1.00 81.12 120 TRP A C 1
ATOM 964 O O . TRP A 1 120 ? 16.032 4.550 -4.618 1.00 81.12 120 TRP A O 1
ATOM 974 N N . LYS A 1 121 ? 15.659 2.454 -3.902 1.00 80.31 121 LYS A N 1
ATOM 975 C CA . LYS A 1 121 ? 16.735 1.846 -4.708 1.00 80.31 121 LYS A CA 1
ATOM 976 C C . LYS A 1 121 ? 16.426 1.961 -6.194 1.00 80.31 121 LYS A C 1
ATOM 978 O O . LYS A 1 121 ? 17.327 2.203 -6.985 1.00 80.31 121 LYS A O 1
ATOM 983 N N . VAL A 1 122 ? 15.161 1.770 -6.535 1.00 73.56 122 VAL A N 1
ATOM 984 C CA . VAL A 1 122 ? 14.628 1.846 -7.885 1.00 73.56 122 VAL A CA 1
ATOM 985 C C . VAL A 1 122 ? 14.708 3.282 -8.424 1.00 73.56 122 VAL A C 1
ATOM 987 O O . VAL A 1 122 ? 15.353 3.507 -9.444 1.00 73.56 122 VAL A O 1
ATOM 990 N N . TYR A 1 123 ? 14.190 4.262 -7.680 1.00 74.38 123 TYR A N 1
ATOM 991 C CA . TYR A 1 123 ? 14.270 5.685 -8.026 1.00 74.38 123 TYR A CA 1
ATOM 992 C C . TYR A 1 123 ? 15.716 6.158 -8.249 1.00 74.38 123 TYR A C 1
ATOM 994 O O . TYR A 1 123 ? 16.002 6.823 -9.237 1.00 74.38 123 TYR A O 1
ATOM 1002 N N . ARG A 1 124 ? 16.661 5.750 -7.387 1.00 77.75 124 ARG A N 1
ATOM 1003 C CA . ARG A 1 124 ? 18.081 6.145 -7.499 1.00 77.75 124 ARG A CA 1
ATOM 1004 C C . ARG A 1 124 ? 18.823 5.582 -8.713 1.00 77.75 124 ARG A C 1
ATOM 1006 O O . ARG A 1 124 ? 19.918 6.052 -8.995 1.00 77.75 124 ARG A O 1
ATOM 1013 N N . LYS A 1 125 ? 18.279 4.568 -9.390 1.00 74.25 125 LYS A N 1
ATOM 1014 C CA . LYS A 1 125 ? 18.864 4.020 -10.625 1.00 74.25 125 LYS A CA 1
ATOM 1015 C C . LYS A 1 125 ? 18.412 4.769 -11.881 1.00 74.25 125 LYS A C 1
ATOM 1017 O O . LYS A 1 125 ? 18.974 4.534 -12.943 1.00 74.25 125 LYS A O 1
ATOM 1022 N N . SER A 1 126 ? 17.400 5.629 -11.768 1.00 69.94 126 SER A N 1
ATOM 1023 C CA . SER A 1 126 ? 16.936 6.486 -12.857 1.00 69.94 126 SER A CA 1
ATOM 1024 C C . SER A 1 126 ? 17.899 7.657 -13.067 1.00 69.94 126 SER A C 1
ATOM 1026 O O . SER A 1 126 ? 18.343 8.270 -12.098 1.00 69.94 126 SER A O 1
ATOM 1028 N N . ASN A 1 127 ? 18.160 8.016 -14.326 1.00 68.81 127 ASN A N 1
ATOM 1029 C CA . ASN A 1 127 ? 18.886 9.244 -14.683 1.00 68.81 127 ASN A CA 1
ATOM 1030 C C . ASN A 1 127 ? 17.995 10.502 -14.616 1.00 68.81 127 ASN A C 1
ATOM 1032 O O . ASN A 1 127 ? 18.475 11.615 -14.822 1.00 68.81 127 ASN A O 1
ATOM 1036 N N . TYR A 1 128 ? 16.700 10.332 -14.336 1.00 68.62 128 TYR A N 1
ATOM 1037 C CA . TYR A 1 128 ? 15.718 11.404 -14.219 1.00 68.62 128 TYR A CA 1
ATOM 1038 C C . TYR A 1 128 ? 15.326 11.648 -12.758 1.00 68.62 128 TYR A C 1
ATOM 1040 O O . TYR A 1 128 ? 14.930 10.718 -12.047 1.00 68.62 128 TYR A O 1
ATOM 1048 N N . ILE A 1 129 ? 15.394 12.912 -12.330 1.00 71.56 129 ILE A N 1
ATOM 1049 C CA . ILE A 1 129 ? 14.950 13.366 -11.009 1.00 71.56 129 ILE A CA 1
ATOM 1050 C C . ILE A 1 129 ? 13.458 13.705 -11.090 1.00 71.56 129 ILE A C 1
ATOM 1052 O O . ILE A 1 129 ? 13.072 14.673 -11.739 1.00 71.56 129 ILE A O 1
ATOM 1056 N N . ASN A 1 130 ? 12.624 12.942 -10.382 1.00 77.88 130 ASN A N 1
ATOM 1057 C CA . ASN A 1 130 ? 11.204 13.242 -10.195 1.00 77.88 130 ASN A CA 1
ATOM 1058 C C . ASN A 1 130 ? 10.978 13.695 -8.742 1.00 77.88 130 ASN A C 1
ATOM 1060 O O . ASN A 1 130 ? 11.052 12.900 -7.799 1.00 77.88 130 ASN A O 1
ATOM 1064 N N . ALA A 1 131 ? 10.702 14.989 -8.567 1.00 81.19 131 ALA A N 1
ATOM 1065 C CA . ALA A 1 131 ? 10.494 15.593 -7.255 1.00 81.19 131 ALA A CA 1
ATOM 1066 C C . ALA A 1 131 ? 9.274 15.016 -6.515 1.00 81.19 131 ALA A C 1
ATOM 1068 O O . ALA A 1 131 ? 9.342 14.867 -5.295 1.00 81.19 131 ALA A O 1
ATOM 1069 N N . ASN A 1 132 ? 8.211 14.626 -7.229 1.00 80.50 132 ASN A N 1
ATOM 1070 C CA . ASN A 1 132 ? 7.006 14.045 -6.631 1.00 80.50 132 ASN A CA 1
ATOM 1071 C C . ASN A 1 132 ? 7.324 12.702 -5.973 1.00 80.50 132 ASN A C 1
ATOM 1073 O O . ASN A 1 132 ? 6.998 12.489 -4.807 1.00 80.50 132 ASN A O 1
ATOM 1077 N N . ILE A 1 133 ? 8.052 11.829 -6.677 1.00 81.19 133 ILE A N 1
ATOM 1078 C CA . ILE A 1 133 ? 8.497 10.535 -6.138 1.00 81.19 133 ILE A CA 1
ATOM 1079 C C . ILE A 1 133 ? 9.349 10.746 -4.882 1.00 81.19 133 ILE A C 1
ATOM 1081 O O . ILE A 1 133 ? 9.120 10.109 -3.853 1.00 81.19 133 ILE A O 1
ATOM 1085 N N . MET A 1 134 ? 10.310 11.673 -4.935 1.00 83.81 134 MET A N 1
ATOM 1086 C CA . MET A 1 134 ? 11.154 11.990 -3.782 1.00 83.81 134 MET A CA 1
ATOM 1087 C C . MET A 1 134 ? 10.339 12.518 -2.592 1.00 83.81 134 MET A C 1
ATOM 1089 O O . MET A 1 134 ? 10.610 12.136 -1.451 1.00 83.81 134 MET A O 1
ATOM 1093 N N . PHE A 1 135 ? 9.362 13.392 -2.842 1.00 85.50 135 PHE A N 1
ATOM 1094 C CA . PHE A 1 135 ? 8.493 13.954 -1.813 1.00 85.50 135 PHE A CA 1
ATOM 1095 C C . PHE A 1 135 ? 7.644 12.866 -1.151 1.00 85.50 135 PHE A C 1
ATOM 1097 O O . PHE A 1 135 ? 7.704 12.716 0.069 1.00 85.50 135 PHE A O 1
ATOM 1104 N N . ARG A 1 136 ? 6.958 12.029 -1.939 1.00 86.69 136 ARG A N 1
ATOM 1105 C CA . ARG A 1 136 ? 6.127 10.931 -1.418 1.00 86.69 136 ARG A CA 1
ATOM 1106 C C . ARG A 1 136 ? 6.926 9.914 -0.621 1.00 86.69 136 ARG A C 1
ATOM 1108 O O . ARG A 1 136 ? 6.513 9.503 0.456 1.00 86.69 136 ARG A O 1
ATOM 1115 N N . LEU A 1 137 ? 8.124 9.561 -1.080 1.00 84.94 137 LEU A N 1
ATOM 1116 C CA . LEU A 1 137 ? 9.012 8.672 -0.330 1.00 84.94 137 LEU A CA 1
ATOM 1117 C C . LEU A 1 137 ? 9.437 9.247 1.032 1.00 84.94 137 LEU A C 1
ATOM 1119 O O . LEU A 1 137 ? 9.673 8.487 1.977 1.00 84.94 137 LEU A O 1
ATOM 1123 N N . ARG A 1 138 ? 9.575 10.575 1.145 1.00 84.38 138 ARG A N 1
ATOM 1124 C CA . ARG A 1 138 ? 9.856 11.248 2.423 1.00 84.38 138 ARG A CA 1
ATOM 1125 C C . ARG A 1 138 ? 8.618 11.300 3.308 1.00 84.38 138 ARG A C 1
ATOM 1127 O O . ARG A 1 138 ? 8.739 11.001 4.490 1.00 84.38 138 ARG A O 1
ATOM 1134 N N . GLU A 1 139 ? 7.465 11.624 2.739 1.00 85.12 139 GLU A N 1
ATOM 1135 C CA . GLU A 1 139 ? 6.177 11.650 3.435 1.00 85.12 139 GLU A CA 1
ATOM 1136 C C . GLU A 1 139 ? 5.856 10.288 4.060 1.00 85.12 139 GLU A C 1
ATOM 1138 O O . GLU A 1 139 ? 5.709 10.195 5.276 1.00 85.12 139 GLU A O 1
ATOM 1143 N N . ILE A 1 140 ? 5.923 9.211 3.269 1.00 85.56 140 ILE A N 1
ATOM 1144 C CA . ILE A 1 140 ? 5.748 7.830 3.739 1.00 85.56 140 ILE A CA 1
ATOM 1145 C C . ILE A 1 140 ? 6.677 7.520 4.920 1.00 85.56 140 ILE A C 1
ATOM 1147 O O . ILE A 1 140 ? 6.259 6.950 5.929 1.00 85.56 140 ILE A O 1
ATOM 1151 N N . ARG A 1 141 ? 7.958 7.902 4.824 1.00 83.56 141 ARG A N 1
ATOM 1152 C CA . ARG A 1 141 ? 8.927 7.671 5.905 1.00 83.56 141 ARG A CA 1
ATOM 1153 C C . ARG A 1 141 ? 8.555 8.430 7.179 1.00 83.56 141 ARG A C 1
ATOM 1155 O O . ARG A 1 141 ? 8.808 7.913 8.266 1.00 83.56 141 ARG A O 1
ATOM 1162 N N . THR A 1 142 ? 8.015 9.637 7.054 1.00 85.81 142 THR A N 1
ATOM 1163 C CA . THR A 1 142 ? 7.533 10.431 8.187 1.00 85.81 142 THR A CA 1
ATOM 1164 C C . THR A 1 142 ? 6.312 9.776 8.826 1.00 85.81 142 THR A C 1
ATOM 1166 O O . THR A 1 142 ? 6.336 9.563 10.034 1.00 85.81 142 THR A O 1
ATOM 1169 N N . CYS A 1 143 ? 5.316 9.347 8.045 1.00 84.00 143 CYS A N 1
ATOM 1170 C CA . CYS A 1 143 ? 4.155 8.622 8.572 1.00 84.00 143 CYS A CA 1
ATOM 1171 C C . CYS A 1 143 ? 4.572 7.350 9.330 1.00 84.00 143 CYS A C 1
ATOM 1173 O O . CYS A 1 143 ? 4.143 7.134 10.457 1.00 84.00 143 CYS A O 1
ATOM 1175 N N . LEU A 1 144 ? 5.496 6.553 8.778 1.00 81.94 144 LEU A N 1
ATOM 1176 C CA . LEU A 1 144 ? 6.013 5.346 9.448 1.00 81.94 144 LEU A CA 1
ATOM 1177 C C . LEU A 1 144 ? 6.791 5.626 10.747 1.00 81.94 144 LEU A C 1
ATOM 1179 O O . LEU A 1 144 ? 6.962 4.719 11.561 1.00 81.94 144 LEU A O 1
ATOM 1183 N N . ARG A 1 145 ? 7.321 6.845 10.918 1.00 81.25 145 ARG A N 1
ATOM 1184 C CA . ARG A 1 145 ? 7.983 7.273 12.161 1.00 81.25 145 ARG A CA 1
ATOM 1185 C C . ARG A 1 145 ? 6.991 7.702 13.233 1.00 81.25 145 ARG A C 1
ATOM 1187 O O . ARG A 1 145 ? 7.316 7.541 14.399 1.00 81.25 145 ARG A O 1
ATOM 1194 N N . ILE A 1 146 ? 5.854 8.271 12.831 1.00 80.06 146 ILE A N 1
ATOM 1195 C CA . ILE A 1 146 ? 4.772 8.668 13.742 1.00 80.06 146 ILE A CA 1
ATOM 1196 C C . ILE A 1 146 ? 4.097 7.421 14.316 1.00 80.06 146 ILE A C 1
ATOM 1198 O O . ILE A 1 146 ? 3.819 7.376 15.505 1.00 80.06 146 ILE A O 1
ATOM 1202 N N . ILE A 1 147 ? 3.883 6.405 13.480 1.00 74.00 147 ILE A N 1
ATOM 1203 C CA . ILE A 1 147 ? 3.288 5.137 13.900 1.00 74.00 147 ILE A CA 1
ATOM 1204 C C . ILE A 1 147 ? 4.339 4.312 14.670 1.00 74.00 147 ILE A C 1
ATOM 1206 O O . ILE A 1 147 ? 5.378 3.926 14.111 1.00 74.00 147 ILE A O 1
ATOM 1210 N N . GLU A 1 148 ? 4.074 4.044 15.949 1.00 64.62 148 GLU A N 1
ATOM 1211 C CA . GLU A 1 148 ? 4.941 3.272 16.843 1.00 64.62 148 GLU A CA 1
ATOM 1212 C C . GLU A 1 148 ? 4.924 1.761 16.521 1.00 64.62 148 GLU A C 1
ATOM 1214 O O . GLU A 1 148 ? 4.090 1.258 15.760 1.00 64.62 148 GLU A O 1
ATOM 1219 N N . ASP A 1 149 ? 5.913 1.029 17.047 1.00 54.25 149 ASP A N 1
ATOM 1220 C CA . ASP A 1 149 ? 6.052 -0.421 16.854 1.00 54.25 149 ASP A CA 1
ATOM 1221 C C . ASP A 1 149 ? 5.259 -1.186 17.910 1.00 54.25 149 ASP A C 1
ATOM 1223 O O . ASP A 1 149 ? 5.558 -1.044 19.096 1.00 54.25 149 ASP A O 1
ATOM 1227 N N . ASP A 1 150 ? 4.317 -2.043 17.511 1.00 53.53 150 ASP A N 1
ATOM 1228 C CA . ASP A 1 150 ? 3.710 -2.983 18.457 1.00 53.53 150 ASP A CA 1
ATOM 1229 C C . ASP A 1 150 ? 4.666 -4.137 18.77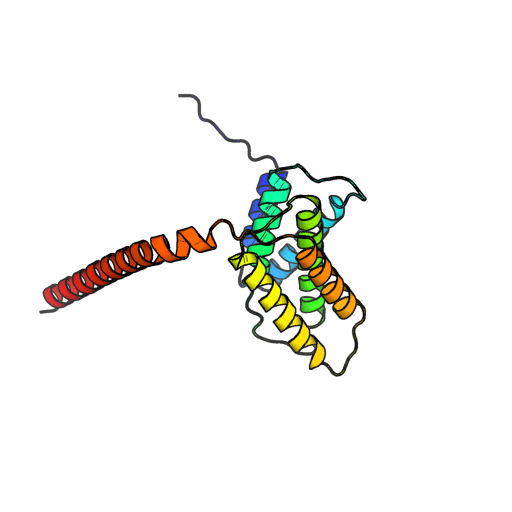8 1.00 53.53 150 ASP A C 1
ATOM 1231 O O . ASP A 1 150 ? 4.679 -5.179 18.119 1.00 53.53 150 ASP A O 1
ATOM 1235 N N . GLN A 1 151 ? 5.502 -3.925 19.799 1.00 45.47 151 GLN A N 1
ATOM 1236 C CA . GLN A 1 151 ? 6.440 -4.927 20.315 1.00 45.47 151 GLN A CA 1
ATOM 1237 C C . GLN A 1 151 ? 5.815 -5.879 21.346 1.00 45.47 151 GLN A C 1
ATOM 1239 O O . GLN A 1 151 ? 6.502 -6.787 21.815 1.00 45.47 151 GLN A O 1
ATOM 1244 N N . SER A 1 152 ? 4.521 -5.743 21.668 1.00 46.75 152 SER A N 1
ATOM 1245 C CA . SER A 1 152 ? 3.856 -6.545 22.712 1.00 46.75 152 SER A CA 1
ATOM 1246 C C . SER A 1 152 ? 3.813 -8.055 22.416 1.00 46.75 152 SER A C 1
ATOM 1248 O O . SER A 1 152 ? 3.653 -8.867 23.327 1.00 46.75 152 SER A O 1
ATOM 1250 N N . ASN A 1 153 ? 4.038 -8.452 21.158 1.00 45.12 153 ASN A N 1
ATOM 1251 C CA . ASN A 1 153 ? 4.068 -9.852 20.734 1.00 45.12 153 ASN A CA 1
ATOM 1252 C C . ASN A 1 153 ? 5.475 -10.439 20.549 1.00 45.12 153 ASN A C 1
ATOM 1254 O O . ASN A 1 153 ? 5.581 -11.644 20.325 1.00 45.12 153 ASN A O 1
ATOM 1258 N N . LEU A 1 154 ? 6.561 -9.662 20.655 1.00 42.81 154 LEU A N 1
ATOM 1259 C CA . LEU A 1 154 ? 7.901 -10.197 20.373 1.00 42.81 154 LEU A CA 1
ATOM 1260 C C . LEU A 1 154 ? 8.349 -11.224 21.435 1.00 42.81 154 LEU A C 1
ATOM 1262 O O . LEU A 1 154 ? 8.924 -12.253 21.089 1.00 42.81 154 LEU A O 1
ATOM 1266 N N . GLU A 1 155 ? 8.019 -11.011 22.713 1.00 38.88 155 GLU A N 1
ATOM 1267 C CA . GLU A 1 155 ? 8.385 -11.938 23.802 1.00 38.88 155 GLU A CA 1
ATOM 1268 C C . GLU A 1 155 ? 7.477 -13.183 23.870 1.00 38.88 155 GLU A C 1
ATOM 1270 O O . GLU A 1 155 ? 7.943 -14.288 24.165 1.00 38.88 155 GLU A O 1
ATOM 1275 N N . ASN A 1 156 ? 6.198 -13.055 23.498 1.00 40.50 156 ASN A N 1
ATOM 1276 C CA . ASN A 1 156 ? 5.261 -14.186 23.459 1.00 40.50 156 ASN A CA 1
ATOM 1277 C C . ASN A 1 156 ? 5.405 -15.042 22.189 1.00 40.50 156 ASN A C 1
ATOM 1279 O O . ASN A 1 156 ? 5.178 -16.253 22.233 1.00 40.50 156 ASN A O 1
ATOM 1283 N N . PHE A 1 157 ? 5.823 -14.457 21.062 1.00 38.78 157 PHE A N 1
ATOM 1284 C CA . PHE A 1 157 ? 6.012 -15.182 19.803 1.00 38.78 157 PHE A CA 1
ATOM 1285 C C . PHE A 1 157 ? 7.333 -15.962 19.760 1.00 38.78 157 PHE A C 1
ATOM 1287 O O . PHE A 1 157 ? 7.374 -17.041 19.176 1.00 38.78 157 PHE A O 1
ATOM 1294 N N . VAL A 1 158 ? 8.395 -15.505 20.432 1.00 41.56 158 VAL A N 1
ATOM 1295 C CA . VAL A 1 158 ? 9.652 -16.278 20.517 1.00 41.56 158 VAL A CA 1
ATOM 1296 C C . VAL A 1 158 ? 9.464 -17.569 21.331 1.00 41.56 158 VAL A C 1
ATOM 1298 O O . VAL A 1 158 ? 10.053 -18.594 20.993 1.00 41.56 158 VAL A O 1
ATOM 1301 N N . SER A 1 159 ? 8.582 -17.574 22.338 1.00 35.91 159 SER A N 1
ATOM 1302 C CA . SER A 1 159 ? 8.286 -18.769 23.148 1.00 35.91 159 SER A CA 1
ATOM 1303 C C . SER A 1 159 ? 7.135 -19.632 22.600 1.00 35.91 159 SER A C 1
ATOM 1305 O O . SER A 1 159 ? 7.177 -20.859 22.720 1.00 35.91 159 SER A O 1
ATOM 1307 N N . THR A 1 160 ? 6.132 -19.027 21.952 1.00 39.91 160 THR A N 1
ATOM 1308 C CA . THR A 1 160 ? 4.946 -19.739 21.431 1.00 39.91 160 THR A CA 1
ATOM 1309 C C . THR A 1 160 ? 5.077 -20.101 19.949 1.00 39.91 160 THR A C 1
ATOM 1311 O O . THR A 1 160 ? 4.660 -21.183 19.537 1.00 39.91 160 THR A O 1
ATOM 1314 N N . GLY A 1 161 ? 5.725 -19.252 19.147 1.00 31.02 161 GLY A N 1
ATOM 1315 C CA . GLY A 1 161 ? 5.979 -19.480 17.723 1.00 31.02 161 GLY A CA 1
ATOM 1316 C C . GLY A 1 161 ? 6.892 -20.678 17.473 1.00 31.02 161 GLY A C 1
ATOM 1317 O O . GLY A 1 161 ? 6.673 -21.406 16.513 1.00 31.02 161 GLY A O 1
ATOM 1318 N N . SER A 1 162 ? 7.829 -20.972 18.381 1.00 33.62 162 SER A N 1
ATOM 1319 C CA . SER A 1 162 ? 8.649 -22.186 18.291 1.00 33.62 162 SER A CA 1
ATOM 1320 C C . SER A 1 162 ? 7.794 -23.458 18.430 1.00 33.62 162 SER A C 1
ATOM 1322 O O . SER A 1 162 ? 7.906 -24.355 17.605 1.00 33.62 162 SER A O 1
ATOM 1324 N N . LYS A 1 163 ? 6.829 -23.491 19.363 1.00 35.66 163 LYS A N 1
ATOM 1325 C CA . LYS A 1 163 ? 5.937 -24.650 19.563 1.00 35.66 163 LYS A CA 1
ATOM 1326 C C . LYS A 1 163 ? 4.850 -24.783 18.494 1.00 35.66 163 LYS A C 1
ATOM 1328 O O . LYS A 1 163 ? 4.528 -25.897 18.089 1.00 35.66 163 LYS A O 1
ATOM 1333 N N . VAL A 1 164 ? 4.278 -23.675 18.020 1.00 42.19 164 VAL A N 1
ATOM 1334 C CA . VAL A 1 164 ? 3.211 -23.707 17.003 1.00 42.19 164 VAL A CA 1
ATOM 1335 C C . VAL A 1 164 ? 3.778 -24.005 15.615 1.00 42.19 164 VAL A C 1
ATOM 1337 O O . VAL A 1 164 ? 3.190 -24.803 14.891 1.00 42.19 164 VAL A O 1
ATOM 1340 N N . ILE A 1 165 ? 4.943 -23.450 15.257 1.00 37.69 165 ILE A N 1
ATOM 1341 C CA . ILE A 1 165 ? 5.605 -23.768 13.983 1.00 37.69 165 ILE A CA 1
ATOM 1342 C C . ILE A 1 165 ? 6.101 -25.216 13.987 1.00 37.69 165 ILE A C 1
ATOM 1344 O O . ILE A 1 165 ? 5.930 -25.896 12.983 1.00 37.69 165 ILE A O 1
ATOM 1348 N N . GLU A 1 166 ? 6.625 -25.730 15.102 1.00 34.84 166 GLU A N 1
ATOM 1349 C CA . GLU A 1 166 ? 7.029 -27.139 15.206 1.00 34.84 166 GLU A CA 1
ATOM 1350 C C . GLU A 1 166 ? 5.818 -28.087 15.124 1.00 34.84 166 GLU A C 1
ATOM 1352 O O . GLU A 1 166 ? 5.881 -29.114 14.454 1.00 34.84 166 GLU A O 1
ATOM 1357 N N . THR A 1 167 ? 4.668 -27.707 15.693 1.00 37.84 167 THR A N 1
ATOM 1358 C CA . THR A 1 167 ? 3.429 -28.501 15.594 1.00 37.84 167 THR A CA 1
ATOM 1359 C C . THR A 1 167 ? 2.834 -28.461 14.183 1.00 37.84 167 THR A C 1
ATOM 1361 O O . THR A 1 167 ? 2.470 -29.506 13.655 1.00 37.84 167 THR A O 1
ATOM 1364 N N . ILE A 1 168 ? 2.774 -27.294 13.531 1.00 36.94 168 ILE A N 1
ATOM 1365 C CA . ILE A 1 168 ? 2.260 -27.169 12.155 1.00 36.94 168 ILE A CA 1
ATOM 1366 C C . ILE A 1 168 ? 3.212 -27.842 11.163 1.00 36.94 168 ILE A C 1
ATOM 1368 O O . ILE A 1 168 ? 2.750 -28.539 10.265 1.00 36.94 168 ILE A O 1
ATOM 1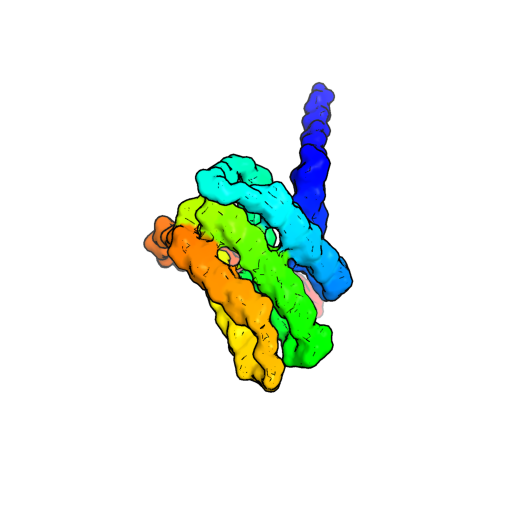372 N N . TYR A 1 169 ? 4.528 -27.698 11.340 1.00 32.50 169 TYR A N 1
ATOM 1373 C CA . TYR A 1 169 ? 5.508 -28.389 10.509 1.00 32.50 169 TYR A CA 1
ATOM 1374 C C . TYR A 1 169 ? 5.382 -29.904 10.678 1.00 32.50 169 TYR A C 1
ATOM 1376 O O . TYR A 1 169 ? 5.278 -30.602 9.680 1.00 32.50 169 TYR A O 1
ATOM 1384 N N . ASN A 1 170 ? 5.277 -30.424 11.905 1.00 41.06 170 ASN A N 1
ATOM 1385 C CA . ASN A 1 170 ? 5.122 -31.863 12.131 1.00 41.06 170 ASN A CA 1
ATOM 1386 C C . ASN A 1 170 ? 3.780 -32.411 11.620 1.00 41.06 170 ASN A C 1
ATOM 1388 O O . ASN A 1 170 ? 3.766 -33.490 11.032 1.00 41.06 170 ASN A O 1
ATOM 1392 N N . VAL A 1 171 ? 2.672 -31.675 11.772 1.00 44.97 171 VAL A N 1
ATOM 1393 C CA . VAL A 1 171 ? 1.355 -32.088 11.256 1.00 44.97 171 VAL A CA 1
ATOM 1394 C C . VAL A 1 171 ? 1.356 -32.097 9.731 1.00 44.97 171 VAL A C 1
ATOM 1396 O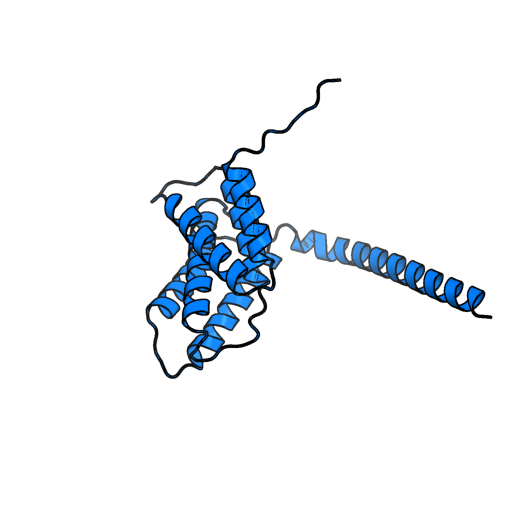 O . VAL A 1 171 ? 1.054 -33.132 9.144 1.00 44.97 171 VAL A O 1
ATOM 1399 N N . VAL A 1 172 ? 1.803 -31.018 9.083 1.00 43.66 172 VAL A N 1
ATOM 1400 C CA . VAL A 1 172 ? 1.842 -30.932 7.614 1.00 43.66 172 VAL A CA 1
ATOM 1401 C C . VAL A 1 172 ? 2.816 -31.954 7.028 1.00 43.66 172 VAL A C 1
ATOM 1403 O O . VAL A 1 172 ? 2.488 -32.590 6.032 1.00 43.66 172 VAL A O 1
ATOM 1406 N N . ASN A 1 173 ? 3.977 -32.185 7.649 1.00 40.34 173 ASN A N 1
ATOM 1407 C CA . ASN A 1 173 ? 4.917 -33.199 7.165 1.00 40.34 173 ASN A CA 1
ATOM 1408 C C . ASN A 1 173 ? 4.383 -34.624 7.393 1.00 40.34 173 ASN A C 1
ATOM 1410 O O . ASN A 1 173 ? 4.580 -35.488 6.543 1.00 40.34 173 ASN A O 1
ATOM 1414 N N . SER A 1 174 ? 3.667 -34.879 8.496 1.00 49.84 174 SER A N 1
ATOM 1415 C CA . SER A 1 174 ? 3.036 -36.183 8.751 1.00 49.84 174 SER A CA 1
ATOM 1416 C C . SER A 1 174 ? 1.867 -36.467 7.803 1.00 49.84 174 SER A C 1
ATOM 1418 O O . SER A 1 174 ? 1.751 -37.583 7.300 1.00 49.84 174 SER A O 1
ATOM 1420 N N . GLU A 1 175 ? 1.052 -35.460 7.481 1.00 46.16 175 GLU A N 1
ATOM 1421 C CA . GLU A 1 175 ? -0.042 -35.575 6.515 1.00 46.16 175 GLU A CA 1
ATOM 1422 C C . GLU A 1 175 ? 0.492 -35.713 5.088 1.00 46.16 175 GLU A C 1
ATOM 1424 O O . GLU A 1 175 ? -0.017 -36.530 4.324 1.00 46.16 175 GLU A O 1
ATOM 1429 N N . TYR A 1 176 ? 1.568 -35.000 4.742 1.00 42.50 176 TYR A N 1
ATOM 1430 C CA . TYR A 1 176 ? 2.207 -35.109 3.431 1.00 42.50 176 TYR A CA 1
ATOM 1431 C C . TYR A 1 176 ? 2.897 -36.465 3.237 1.00 42.50 176 TYR A C 1
ATOM 1433 O O . TYR A 1 176 ? 2.741 -37.082 2.187 1.00 42.50 176 TYR A O 1
ATOM 1441 N N . LEU A 1 177 ? 3.603 -36.983 4.250 1.00 47.47 177 LEU A N 1
ATOM 1442 C CA . LEU A 1 177 ? 4.214 -38.319 4.203 1.00 47.47 177 LEU A CA 1
ATOM 1443 C C . LEU A 1 177 ? 3.166 -39.441 4.224 1.00 47.47 177 LEU A C 1
ATOM 1445 O O . LEU A 1 177 ? 3.335 -40.439 3.526 1.00 47.47 177 LEU A O 1
ATOM 1449 N N . SER A 1 178 ? 2.065 -39.267 4.959 1.00 51.72 178 SER A N 1
ATOM 1450 C CA . SER A 1 178 ? 0.923 -40.191 4.951 1.00 51.72 178 SER A CA 1
ATOM 1451 C C . SER A 1 178 ? 0.216 -40.206 3.589 1.00 51.72 178 SER A C 1
ATOM 1453 O O . SER A 1 178 ? -0.084 -41.272 3.051 1.00 51.72 178 SER A O 1
ATOM 1455 N N . ALA A 1 179 ? 0.033 -39.035 2.969 1.00 49.53 179 ALA A N 1
ATOM 1456 C CA . ALA A 1 179 ? -0.512 -38.913 1.620 1.00 49.53 179 ALA A CA 1
ATOM 1457 C C . ALA A 1 179 ? 0.434 -39.486 0.550 1.00 49.53 179 ALA A C 1
ATOM 1459 O O . ALA A 1 179 ? -0.023 -40.105 -0.406 1.00 49.53 179 ALA A O 1
ATOM 1460 N N . LEU A 1 180 ? 1.753 -39.349 0.714 1.00 43.09 180 LEU A N 1
ATOM 1461 C CA . LEU A 1 180 ? 2.716 -39.969 -0.200 1.00 43.09 180 LEU A CA 1
ATOM 1462 C C . LEU A 1 180 ? 2.739 -41.500 -0.050 1.00 43.09 180 LEU A C 1
ATOM 1464 O O . LEU A 1 180 ? 2.806 -42.212 -1.049 1.00 43.09 180 LEU A O 1
ATOM 1468 N N . SER A 1 181 ? 2.646 -41.999 1.188 1.00 48.22 181 SER A N 1
ATOM 1469 C CA . SER A 1 181 ? 2.564 -43.430 1.509 1.00 48.22 181 SER A CA 1
ATOM 1470 C C . SER A 1 181 ? 1.284 -44.081 0.988 1.00 48.22 181 SER A C 1
ATOM 1472 O O . SER A 1 181 ? 1.305 -45.252 0.613 1.00 48.22 181 SER A O 1
ATOM 1474 N N . SER A 1 182 ? 0.158 -43.368 0.997 1.00 49.56 182 SER A N 1
ATOM 1475 C CA . SER A 1 182 ? -1.102 -43.901 0.478 1.00 49.56 182 SER A CA 1
ATOM 1476 C C . SER A 1 182 ? -1.093 -43.962 -1.050 1.00 49.56 182 SER A C 1
ATOM 1478 O O . SER A 1 182 ? -1.587 -44.928 -1.623 1.00 49.56 182 SER A O 1
ATOM 1480 N N . VAL A 1 183 ? -0.439 -43.005 -1.718 1.00 46.56 183 VAL A N 1
ATOM 1481 C CA . VAL A 1 183 ? -0.255 -43.017 -3.177 1.00 46.56 183 VAL A CA 1
ATOM 1482 C C . VAL A 1 183 ? 0.688 -44.139 -3.628 1.00 46.56 183 VAL A C 1
ATOM 1484 O O . VAL A 1 183 ? 0.395 -44.807 -4.618 1.00 46.56 183 VAL A O 1
ATOM 1487 N N . THR A 1 184 ? 1.772 -44.426 -2.898 1.00 50.62 184 THR A N 1
ATOM 1488 C CA . THR A 1 184 ? 2.652 -45.570 -3.215 1.00 50.62 184 THR A CA 1
ATOM 1489 C C . THR A 1 184 ? 2.005 -46.927 -2.942 1.00 50.62 184 THR A C 1
ATOM 1491 O O . THR A 1 184 ? 2.343 -47.893 -3.618 1.00 50.62 184 THR A O 1
ATOM 1494 N N . HIS A 1 185 ? 1.043 -47.012 -2.019 1.00 44.50 185 HIS A N 1
ATOM 1495 C CA . HIS A 1 185 ? 0.277 -48.240 -1.773 1.00 44.50 185 HIS A CA 1
ATOM 1496 C C . HIS A 1 185 ? -0.831 -48.486 -2.820 1.00 44.50 185 HIS A C 1
ATOM 1498 O O . HIS A 1 185 ? -1.301 -49.612 -2.958 1.00 44.50 185 HIS A O 1
ATOM 1504 N N . VAL A 1 186 ? -1.256 -47.449 -3.552 1.00 47.97 186 VAL A N 1
ATOM 1505 C CA . VAL A 1 186 ? -2.234 -47.546 -4.657 1.00 47.97 186 VAL A CA 1
ATOM 1506 C C . VAL A 1 186 ? -1.553 -47.804 -6.011 1.00 47.97 186 VAL A C 1
ATOM 1508 O O . VAL A 1 186 ? -2.194 -48.299 -6.933 1.00 47.97 186 VAL A O 1
ATOM 1511 N N . LEU A 1 187 ? -0.261 -47.482 -6.138 1.00 40.72 187 LEU A N 1
ATOM 1512 C CA . LEU A 1 187 ? 0.531 -47.657 -7.366 1.00 40.72 187 LEU A CA 1
ATOM 1513 C C . LEU A 1 187 ? 1.385 -48.942 -7.405 1.00 40.72 187 LEU A C 1
ATOM 1515 O O . LEU A 1 187 ? 2.086 -49.143 -8.397 1.00 40.72 187 LEU A O 1
ATOM 1519 N N . ASN A 1 188 ? 1.320 -49.795 -6.374 1.00 40.47 188 ASN A N 1
ATOM 1520 C CA . ASN A 1 188 ? 1.934 -51.132 -6.330 1.00 40.47 188 ASN A CA 1
ATOM 1521 C C . ASN A 1 188 ? 0.881 -52.236 -6.449 1.00 40.47 188 ASN A C 1
ATOM 1523 O O . ASN A 1 188 ? -0.123 -52.161 -5.706 1.00 40.47 188 ASN A O 1
#

Secondary structure (DSSP, 8-state):
---------HHHHHHHHHHHHHT-S-HHHHHHHHHHHHHHHHTT--TT-----HHHHHHHHHHHHHHHH------SGGGHHHHHHHHHHHHHHHHHHHHH-SEEEHHHHHHHHHHHHHHHHHHTT-SS--HHHHHHHHHHHHHHHHSEEE-TTHHHHHHHHHHHHHHHHHHHHHHHHHHHHHHHHH--